Protein AF-A0A965Z0N5-F1 (afdb_monomer_lite)

pLDDT: mean 88.05, std 16.02, range [41.75, 98.62]

Sequence (197 aa):
MKNLRLTSKKERLMMLCMGLLLISTALVRGQHNPTPPYSPKEKYVHQGAGNPYLPLWEHLPDGEPRVFEDPDNPGKYRAYIIGSHDLRVTSYCGPDIRMWSAPVEDLSSWRDEGPIFTYQIDGQWDVMYAPDLIEVRKKDGTKEYYLYPHSRGPRREAMVAKGSRPDGPFTPINLTEDGKSTIPGSILGFDPAVYIE

Secondary structure (DSSP, 8-state):
--------HHHHHHHHHHHHHHHHHHHHHHHHSPPPP--TT---EEE--SSS-S-TT----S-EEEEEE-TTSTT-EEEEEEE-----SSSS-BSEEEEEEEETT-TTEEEEEEEEEE-EETTEEPPB-S-EEEEEE-TTS-EEEEEE--B-STT-TT--EEESSTT---EESSB-TTSSSBPTT----SS------

Structure (mmCIF, N/CA/C/O backbone):
data_AF-A0A965Z0N5-F1
#
_entry.id   AF-A0A965Z0N5-F1
#
loop_
_atom_site.group_PDB
_atom_site.id
_atom_site.type_symbol
_atom_site.label_atom_id
_atom_site.label_alt_id
_atom_site.label_comp_id
_atom_site.label_asym_id
_atom_site.label_entity_id
_atom_site.label_seq_id
_atom_site.pdbx_PDB_ins_code
_atom_site.Cartn_x
_atom_site.Cartn_y
_atom_site.Cartn_z
_atom_site.occupancy
_atom_site.B_iso_or_equiv
_atom_site.auth_seq_id
_atom_site.auth_comp_id
_atom_site.auth_asym_id
_atom_site.auth_atom_id
_atom_site.pdbx_PDB_model_num
ATOM 1 N N . MET A 1 1 ? 23.836 59.222 27.160 1.00 41.75 1 MET A N 1
ATOM 2 C CA . MET A 1 1 ? 24.784 58.589 26.213 1.00 41.75 1 MET A CA 1
ATOM 3 C C . MET A 1 1 ? 24.966 57.135 26.627 1.00 41.75 1 MET A C 1
ATOM 5 O O . MET A 1 1 ? 25.318 56.892 27.773 1.00 41.75 1 MET A O 1
ATOM 9 N N . LYS A 1 2 ? 24.615 56.170 25.765 1.00 46.16 2 LYS A N 1
ATOM 10 C CA . LYS A 1 2 ? 24.757 54.735 26.064 1.00 46.16 2 LYS A CA 1
ATOM 11 C C . LYS A 1 2 ? 26.243 54.369 25.986 1.00 46.16 2 LYS A C 1
ATOM 13 O O . LYS A 1 2 ? 26.827 54.443 24.911 1.00 46.16 2 LYS A O 1
ATOM 18 N N . ASN A 1 3 ? 26.843 53.994 27.113 1.00 47.16 3 ASN A N 1
ATOM 19 C CA . ASN A 1 3 ? 28.215 53.495 27.163 1.00 47.16 3 ASN A CA 1
ATOM 20 C C . ASN A 1 3 ? 28.273 52.105 26.512 1.00 47.16 3 ASN A C 1
ATOM 22 O O . ASN A 1 3 ? 28.011 51.100 27.172 1.00 47.16 3 ASN A O 1
ATOM 26 N N . LEU A 1 4 ? 28.605 52.035 25.219 1.00 53.47 4 LEU A N 1
ATOM 27 C CA . LEU A 1 4 ? 29.017 50.774 24.605 1.00 53.47 4 LEU A CA 1
ATOM 28 C C . LEU A 1 4 ? 30.373 50.375 25.199 1.00 53.47 4 LEU A C 1
ATOM 30 O O . LEU A 1 4 ? 31.407 50.947 24.859 1.00 53.47 4 LEU A O 1
ATOM 34 N N . ARG A 1 5 ? 30.371 49.379 26.090 1.00 60.19 5 ARG A N 1
ATOM 35 C CA . ARG A 1 5 ? 31.600 48.692 26.500 1.00 60.19 5 ARG A CA 1
ATOM 36 C C . ARG A 1 5 ? 32.118 47.889 25.307 1.00 60.19 5 ARG A C 1
ATOM 38 O O . ARG A 1 5 ? 31.547 46.860 24.956 1.00 60.19 5 ARG A O 1
ATOM 45 N N . LEU A 1 6 ? 33.190 48.365 24.674 1.00 60.31 6 LEU A N 1
ATOM 46 C CA . LEU A 1 6 ? 33.950 47.563 23.721 1.00 60.31 6 LEU A CA 1
ATOM 47 C C . LEU A 1 6 ? 34.675 46.456 24.489 1.00 60.31 6 LEU A C 1
ATOM 49 O O . LEU A 1 6 ? 35.614 46.726 25.232 1.00 60.31 6 LEU A O 1
ATOM 53 N N . THR A 1 7 ? 34.239 45.213 24.297 1.00 62.62 7 THR A N 1
ATOM 54 C CA . THR A 1 7 ? 34.944 44.040 24.821 1.00 62.62 7 THR A CA 1
ATOM 55 C C . THR A 1 7 ? 36.321 43.915 24.174 1.00 62.62 7 THR A C 1
ATOM 57 O O . THR A 1 7 ? 36.472 44.098 22.955 1.00 62.62 7 THR A O 1
ATOM 60 N N . SER A 1 8 ? 37.332 43.616 24.989 1.00 74.06 8 SER A N 1
ATOM 61 C CA . SER A 1 8 ? 38.724 43.508 24.545 1.00 74.06 8 SER A CA 1
ATOM 62 C C . SER A 1 8 ? 38.914 42.315 23.598 1.00 74.06 8 SER A C 1
ATOM 64 O O . SER A 1 8 ? 38.154 41.344 23.629 1.00 74.06 8 SER A O 1
ATOM 66 N N . LYS A 1 9 ? 39.959 42.335 22.753 1.00 69.75 9 LYS A N 1
ATOM 67 C CA . LYS A 1 9 ? 40.277 41.198 21.859 1.00 69.75 9 LYS A CA 1
ATOM 68 C C . LYS A 1 9 ? 40.424 39.874 22.627 1.00 69.75 9 LYS A C 1
ATOM 70 O O . LYS A 1 9 ? 40.026 38.836 22.110 1.00 69.75 9 LYS A O 1
ATOM 75 N N . LYS A 1 10 ? 40.941 39.919 23.863 1.00 70.56 10 LYS A N 1
ATOM 76 C CA . LYS A 1 10 ? 41.065 38.746 24.743 1.00 70.56 10 LYS A CA 1
ATOM 77 C C . LYS A 1 10 ? 39.702 38.224 25.200 1.00 70.56 10 LYS A C 1
ATOM 79 O O . LYS A 1 10 ? 39.483 37.022 25.164 1.00 70.56 10 LYS A O 1
ATOM 84 N N . GLU A 1 11 ? 38.773 39.108 25.553 1.00 72.56 11 GLU A N 1
ATOM 85 C CA . GLU A 1 11 ? 37.409 38.726 25.952 1.00 72.56 11 GLU A CA 1
ATOM 86 C C . GLU A 1 11 ? 36.620 38.123 24.784 1.00 72.56 11 GLU A C 1
ATOM 88 O O . GLU A 1 11 ? 35.922 37.129 24.963 1.00 72.56 11 GLU A O 1
ATOM 93 N N . ARG A 1 12 ? 36.777 38.665 23.567 1.00 73.06 12 ARG A N 1
ATOM 94 C CA . ARG A 1 12 ? 36.157 38.093 22.358 1.00 73.06 12 ARG A CA 1
ATOM 95 C C . ARG A 1 12 ? 36.721 36.718 22.018 1.00 73.06 12 ARG A C 1
ATOM 97 O O . ARG A 1 12 ? 35.953 35.831 21.668 1.00 73.06 12 ARG A O 1
ATOM 104 N N . LEU A 1 13 ? 38.035 36.533 22.154 1.00 74.38 13 LEU A N 1
ATOM 105 C CA . LEU A 1 13 ? 38.675 35.233 21.956 1.00 74.38 13 LEU A CA 1
ATOM 106 C C . LEU A 1 13 ? 38.207 34.219 23.008 1.00 74.38 13 LEU A C 1
ATOM 108 O O . LEU A 1 13 ? 37.900 33.085 22.667 1.00 74.38 13 LEU A O 1
ATOM 112 N N . MET A 1 14 ? 38.073 34.641 24.267 1.00 75.25 14 MET A N 1
ATOM 113 C CA . MET A 1 14 ? 37.585 33.783 25.348 1.00 75.25 14 MET A CA 1
ATOM 114 C C . MET A 1 14 ? 36.118 33.376 25.144 1.00 75.25 14 MET A C 1
ATOM 116 O O . MET A 1 14 ? 35.776 32.210 25.317 1.00 75.25 14 MET A O 1
ATOM 120 N N . MET A 1 15 ? 35.268 34.308 24.699 1.00 75.38 15 MET A N 1
ATOM 121 C CA . MET A 1 15 ? 33.878 34.030 24.315 1.00 75.38 15 MET A CA 1
ATOM 122 C C . MET A 1 15 ? 33.793 33.069 23.121 1.00 75.38 15 MET A C 1
ATOM 124 O O . MET A 1 15 ? 32.964 32.162 23.132 1.00 75.38 15 MET A O 1
ATOM 128 N N . LEU A 1 16 ? 34.670 33.219 22.120 1.00 76.12 16 LEU A N 1
ATOM 129 C CA . LEU A 1 16 ? 34.743 32.316 20.966 1.00 76.12 16 LEU A CA 1
ATOM 130 C C . LEU A 1 16 ? 35.162 30.899 21.391 1.00 76.12 16 LEU A C 1
ATOM 132 O O . LEU A 1 16 ? 34.536 29.924 20.982 1.00 76.12 16 LEU A O 1
ATOM 136 N N . CYS A 1 17 ? 36.174 30.783 22.257 1.00 74.62 17 CYS A N 1
ATOM 137 C CA . CYS A 1 17 ? 36.626 29.501 22.798 1.00 74.62 17 CYS A CA 1
ATOM 138 C C . CYS A 1 17 ? 35.546 28.822 23.654 1.00 74.62 17 CYS A C 1
ATOM 140 O O . CYS A 1 17 ? 35.339 27.619 23.516 1.00 74.62 17 CYS A O 1
ATOM 142 N N . MET A 1 18 ? 34.820 29.573 24.494 1.00 73.88 18 MET A N 1
ATOM 143 C CA . MET A 1 18 ? 33.688 29.022 25.251 1.00 73.88 18 MET A CA 1
ATOM 144 C C . MET A 1 18 ? 32.542 28.582 24.334 1.00 73.88 18 MET A C 1
ATOM 146 O O . MET A 1 18 ? 31.971 27.519 24.556 1.00 73.88 18 MET A O 1
ATOM 150 N N . GLY A 1 19 ? 32.235 29.344 23.279 1.00 69.38 19 GLY A N 1
ATOM 151 C CA . GLY A 1 19 ? 31.242 28.954 22.275 1.00 69.38 19 GLY A CA 1
ATOM 152 C C . GLY A 1 19 ? 31.618 27.656 21.555 1.00 69.38 19 GLY A C 1
ATOM 153 O O . GLY A 1 19 ? 30.787 26.761 21.433 1.00 69.38 19 GLY A O 1
ATOM 154 N N . LEU A 1 20 ? 32.885 27.509 21.157 1.00 69.94 20 LEU A N 1
ATOM 155 C CA . LEU A 1 20 ? 33.402 26.287 20.531 1.00 69.94 20 LEU A CA 1
ATOM 156 C C . LEU A 1 20 ? 33.372 25.078 21.484 1.00 69.94 20 LEU A C 1
ATOM 158 O O . LEU A 1 20 ? 33.031 23.982 21.045 1.00 69.94 20 LEU A O 1
ATOM 162 N N . LEU A 1 21 ? 33.655 25.266 22.782 1.00 66.81 21 LEU A N 1
ATOM 163 C CA . LEU A 1 21 ? 33.511 24.209 23.797 1.00 66.81 21 LEU A CA 1
ATOM 164 C C . LEU A 1 21 ? 32.044 23.807 24.043 1.00 66.81 21 LEU A C 1
ATOM 166 O O . LEU A 1 21 ? 31.739 22.634 24.260 1.00 66.81 21 LEU A O 1
ATOM 170 N N . LEU A 1 22 ? 31.114 24.764 24.024 1.00 60.75 22 LEU A N 1
ATOM 171 C CA . LEU A 1 22 ? 29.684 24.475 24.181 1.00 60.75 22 LEU A CA 1
ATOM 172 C C . LEU A 1 22 ? 29.123 23.730 22.959 1.00 60.75 22 LEU A C 1
ATOM 174 O O . LEU A 1 22 ? 28.335 22.800 23.111 1.00 60.75 22 LEU A O 1
ATOM 178 N N . ILE A 1 23 ? 29.583 24.076 21.754 1.00 58.66 23 ILE A N 1
ATOM 179 C CA . ILE A 1 23 ? 29.222 23.369 20.517 1.00 58.66 23 ILE A CA 1
ATOM 180 C C . ILE A 1 23 ? 29.792 21.943 20.517 1.00 58.66 23 ILE A C 1
ATOM 182 O O . ILE A 1 23 ? 29.069 21.002 20.191 1.00 58.66 23 ILE A O 1
ATOM 186 N N . SER A 1 24 ? 31.049 21.749 20.932 1.00 57.00 24 SER A N 1
ATOM 187 C CA . SER A 1 24 ? 31.655 20.411 20.971 1.00 57.00 24 SER A CA 1
ATOM 188 C C . SER A 1 24 ? 30.995 19.496 22.006 1.00 57.00 24 SER A C 1
ATOM 190 O O . SER A 1 24 ? 30.769 18.323 21.727 1.00 57.00 24 SER A O 1
ATOM 192 N N . THR A 1 25 ? 30.597 20.020 23.168 1.00 54.72 25 THR A N 1
ATOM 193 C CA . THR A 1 25 ? 29.886 19.230 24.190 1.00 54.72 25 THR A CA 1
ATOM 194 C C . THR A 1 25 ? 28.456 18.861 23.784 1.00 54.72 25 THR A C 1
ATOM 196 O O . THR A 1 25 ? 28.001 17.764 24.118 1.00 54.72 25 THR A O 1
ATOM 199 N N . ALA A 1 26 ? 27.759 19.713 23.022 1.00 56.56 26 ALA A N 1
ATOM 200 C CA . ALA A 1 26 ? 26.445 19.393 22.461 1.00 56.56 26 ALA A CA 1
ATOM 201 C C . ALA A 1 26 ? 26.525 18.319 21.357 1.00 56.56 26 ALA A C 1
ATOM 203 O O . ALA A 1 26 ? 25.735 17.375 21.367 1.00 56.56 26 ALA A O 1
ATOM 204 N N . LEU A 1 27 ? 27.516 18.410 20.460 1.00 53.16 27 LEU A N 1
ATOM 205 C CA . LEU A 1 27 ? 27.770 17.403 19.418 1.00 53.16 27 LEU A CA 1
ATOM 206 C C . LEU A 1 27 ? 28.145 16.035 20.010 1.00 53.16 27 LEU A C 1
ATOM 208 O O . LEU A 1 27 ? 27.617 15.013 19.575 1.00 53.16 27 LEU A O 1
ATOM 212 N N . VAL A 1 28 ? 28.986 16.011 21.048 1.00 51.69 28 VAL A N 1
ATOM 213 C CA . VAL A 1 28 ? 29.405 14.763 21.711 1.00 51.69 28 VAL A CA 1
ATOM 214 C C . VAL A 1 28 ? 28.247 14.105 22.474 1.00 51.69 28 VAL A C 1
ATOM 216 O O . VAL A 1 28 ? 28.131 12.881 22.472 1.00 51.69 28 VAL A O 1
ATOM 219 N N . ARG A 1 29 ? 27.337 14.883 23.082 1.00 50.28 29 ARG A N 1
ATOM 220 C CA . ARG A 1 29 ? 26.131 14.323 23.726 1.00 50.28 29 ARG A CA 1
ATOM 221 C C . ARG A 1 29 ? 25.112 13.772 22.726 1.00 50.28 29 ARG A C 1
ATOM 223 O O . ARG A 1 29 ? 24.453 12.789 23.047 1.00 50.28 29 ARG A O 1
ATOM 230 N N . GLY A 1 30 ? 25.007 14.348 21.527 1.00 49.50 30 GLY A N 1
ATOM 231 C CA . GLY A 1 30 ? 24.132 13.830 20.469 1.00 49.50 30 GLY A CA 1
ATOM 232 C C . GLY A 1 30 ? 24.552 12.456 19.931 1.00 49.50 30 GLY A C 1
ATOM 233 O O . GLY A 1 30 ? 23.694 11.683 19.522 1.00 49.50 30 GLY A O 1
ATOM 234 N N . GLN A 1 31 ? 25.850 12.129 19.975 1.00 51.25 31 GLN A N 1
ATOM 235 C CA . GLN A 1 31 ? 26.398 10.851 19.489 1.00 51.25 31 GLN A CA 1
ATOM 236 C C . GLN A 1 31 ? 26.497 9.750 20.556 1.00 51.25 31 GLN A C 1
ATOM 238 O O . GLN A 1 31 ? 26.636 8.582 20.204 1.00 51.25 31 GLN A O 1
ATOM 243 N N . HIS A 1 32 ? 26.435 10.101 21.845 1.00 43.78 32 HIS A N 1
ATOM 244 C CA . HIS A 1 32 ? 26.562 9.143 22.951 1.00 43.78 32 HIS A CA 1
ATOM 245 C C . HIS A 1 32 ? 25.246 8.748 23.612 1.00 43.78 32 HIS A C 1
ATOM 247 O O . HIS A 1 32 ? 25.265 7.911 24.515 1.00 43.78 32 HIS A O 1
ATOM 253 N N . ASN A 1 33 ? 24.111 9.295 23.172 1.00 49.19 33 ASN A N 1
ATOM 254 C CA . ASN A 1 33 ? 22.845 8.658 23.493 1.00 49.19 33 ASN A CA 1
ATOM 255 C C . ASN A 1 33 ? 22.840 7.310 22.768 1.00 49.19 33 ASN A C 1
ATOM 257 O O . ASN A 1 33 ? 22.873 7.313 21.535 1.00 49.19 33 ASN A O 1
ATOM 261 N N . PRO A 1 34 ? 22.836 6.169 23.482 1.00 45.53 34 PRO A N 1
ATOM 262 C CA . PRO A 1 34 ? 22.556 4.913 22.821 1.00 45.53 34 PRO A CA 1
ATOM 263 C C . PRO A 1 34 ? 21.220 5.101 22.113 1.00 45.53 34 PRO A C 1
ATOM 265 O O . PRO A 1 34 ? 20.217 5.448 22.744 1.00 45.53 34 PRO A O 1
ATOM 268 N N . THR A 1 35 ? 21.215 4.926 20.792 1.00 51.00 35 THR A N 1
ATOM 269 C CA . THR A 1 35 ? 19.970 4.639 20.097 1.00 51.00 35 THR A CA 1
ATOM 270 C C . THR A 1 35 ? 19.322 3.503 20.882 1.00 51.00 35 THR A C 1
ATOM 272 O O . THR A 1 35 ? 20.008 2.508 21.156 1.00 51.00 35 THR A O 1
ATOM 275 N N . PRO A 1 36 ? 18.062 3.652 21.337 1.00 52.81 36 PRO A N 1
ATOM 276 C CA . PRO A 1 36 ? 17.376 2.525 21.939 1.00 52.81 36 PRO A CA 1
ATOM 277 C C . PRO A 1 36 ? 17.535 1.354 20.966 1.00 52.81 36 PRO A C 1
ATOM 279 O O . PRO A 1 36 ? 17.437 1.570 19.751 1.00 52.81 36 PRO A O 1
ATOM 282 N N . PRO A 1 37 ? 17.895 0.156 21.455 1.00 42.66 37 PRO A N 1
ATOM 283 C CA . PRO A 1 37 ? 18.083 -0.987 20.581 1.00 42.66 37 PRO A CA 1
ATOM 284 C C . PRO A 1 37 ? 16.834 -1.105 19.716 1.00 42.66 37 PRO A C 1
ATOM 286 O O . PRO A 1 37 ? 15.726 -1.138 20.251 1.00 42.66 37 PRO A O 1
ATOM 289 N N . TYR A 1 38 ? 17.020 -1.089 18.393 1.00 45.75 38 TYR A N 1
ATOM 290 C CA . TYR A 1 38 ? 15.941 -1.317 17.442 1.00 45.75 38 TYR A CA 1
ATOM 291 C C . TYR A 1 38 ? 15.259 -2.622 17.847 1.00 45.75 38 TYR A C 1
ATOM 293 O O . TYR A 1 38 ? 15.826 -3.706 17.715 1.00 45.75 38 TYR A O 1
ATOM 301 N N . SER A 1 39 ? 14.077 -2.486 18.439 1.00 44.00 39 SER A N 1
ATOM 302 C CA . SER A 1 39 ? 13.197 -3.589 18.758 1.00 44.00 39 SER A CA 1
ATOM 303 C C . SER A 1 39 ? 12.268 -3.711 17.561 1.00 44.00 39 SER A C 1
ATOM 305 O O . SER A 1 39 ? 11.443 -2.821 17.362 1.00 44.00 39 SER A O 1
ATOM 307 N N . PRO A 1 40 ? 12.334 -4.798 16.777 1.00 55.84 40 PRO A N 1
ATOM 308 C CA . PRO A 1 40 ? 11.398 -5.031 15.677 1.00 55.84 40 PRO A CA 1
ATOM 309 C C . PRO A 1 40 ? 9.928 -5.118 16.128 1.00 55.84 40 PRO A C 1
ATOM 311 O O . PRO A 1 40 ? 9.049 -5.329 15.300 1.00 55.84 40 PRO A O 1
ATOM 314 N N . LYS A 1 41 ? 9.652 -5.045 17.439 1.00 58.22 41 LYS A N 1
ATOM 315 C CA . LYS A 1 41 ? 8.328 -5.269 18.020 1.00 58.22 41 LYS A CA 1
ATOM 316 C C . LYS A 1 41 ? 7.475 -4.012 18.166 1.00 58.22 41 LYS A C 1
ATOM 318 O O . LYS A 1 41 ? 6.276 -4.158 18.365 1.00 58.22 41 LYS A O 1
ATOM 323 N N . GLU A 1 42 ? 8.043 -2.812 18.068 1.00 80.00 42 GLU A N 1
ATOM 32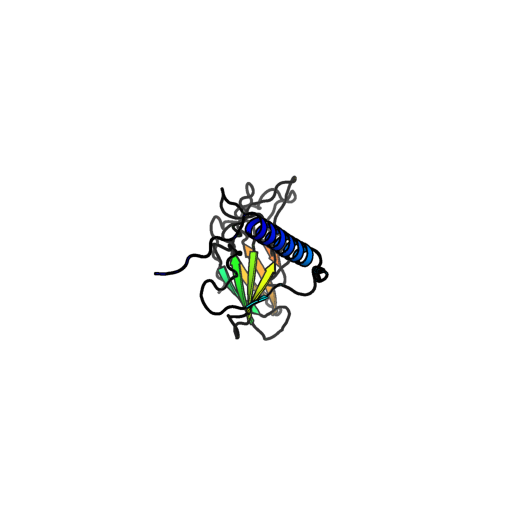4 C CA . GLU A 1 42 ? 7.268 -1.575 18.217 1.00 80.00 42 GLU A CA 1
ATOM 325 C C . GLU A 1 42 ? 7.289 -0.775 16.914 1.00 80.00 42 GLU A C 1
ATOM 327 O O . GLU A 1 42 ? 8.308 -0.208 16.521 1.00 80.00 42 GLU A O 1
ATOM 332 N N . LYS A 1 43 ? 6.142 -0.765 16.225 1.00 90.44 43 LYS A N 1
ATOM 333 C CA . LYS A 1 43 ? 5.899 0.091 15.059 1.00 90.44 43 LYS A CA 1
ATOM 334 C C . LYS A 1 43 ? 5.894 1.558 15.509 1.00 90.44 43 LYS A C 1
ATOM 336 O O . LYS A 1 43 ? 5.362 1.876 16.573 1.00 90.44 43 LYS A O 1
ATOM 341 N N . TYR A 1 44 ? 6.472 2.449 14.704 1.00 96.06 44 TYR A N 1
ATOM 342 C CA . TYR A 1 44 ? 6.460 3.884 14.988 1.00 96.06 44 TYR A CA 1
ATOM 343 C C . TYR A 1 44 ? 5.022 4.414 14.982 1.00 96.06 44 TYR A C 1
ATOM 345 O O . TYR A 1 44 ? 4.237 4.066 14.102 1.00 96.06 44 TYR A O 1
ATOM 353 N N . VAL A 1 45 ? 4.678 5.260 15.955 1.00 97.19 45 VAL A N 1
ATOM 354 C CA . VAL A 1 45 ? 3.366 5.909 16.036 1.00 97.19 45 VAL A CA 1
ATOM 355 C C . VAL A 1 45 ? 3.554 7.418 16.087 1.00 97.19 45 VAL A C 1
ATOM 357 O O . VAL A 1 45 ? 4.176 7.957 17.003 1.00 97.19 45 VAL A O 1
ATOM 360 N N . HIS A 1 46 ? 2.994 8.096 15.097 1.00 97.38 46 HIS A N 1
ATOM 361 C CA . HIS A 1 46 ? 2.841 9.534 15.067 1.00 97.38 46 HIS A CA 1
ATOM 362 C C . HIS A 1 46 ? 1.612 9.956 15.871 1.00 97.38 46 HIS A C 1
ATOM 364 O O . HIS A 1 46 ? 0.534 9.391 15.708 1.00 97.38 46 HIS A O 1
ATOM 370 N N . GLN A 1 47 ? 1.785 10.968 16.718 1.00 97.44 47 GLN A N 1
ATOM 371 C CA . GLN A 1 47 ? 0.706 11.593 17.474 1.00 97.44 47 GLN A CA 1
ATOM 372 C C . GLN A 1 47 ? 0.509 13.018 16.962 1.00 97.44 47 GLN A C 1
ATOM 374 O O . GLN A 1 47 ? 1.431 13.834 17.045 1.00 97.44 47 GLN A O 1
ATOM 379 N N . GLY A 1 48 ? -0.678 13.322 16.452 1.00 92.19 48 GLY A N 1
ATOM 380 C CA . GLY A 1 48 ? -0.990 14.628 15.887 1.00 92.19 48 GLY A CA 1
ATOM 381 C C . GLY A 1 48 ? -2.468 14.766 15.543 1.00 92.19 48 GLY A C 1
ATOM 382 O O . GLY A 1 48 ? -3.072 13.854 14.996 1.00 92.19 48 GLY A O 1
ATOM 383 N N . ALA A 1 49 ? -3.060 15.916 15.863 1.00 86.75 49 ALA A N 1
ATOM 384 C CA . ALA A 1 49 ? -4.425 16.246 15.470 1.00 86.75 49 ALA A CA 1
ATOM 385 C C . ALA A 1 49 ? -4.406 17.288 14.343 1.00 86.75 49 ALA A C 1
ATOM 387 O O . ALA A 1 49 ? -3.773 18.337 14.478 1.00 86.75 49 ALA A O 1
ATOM 388 N N . GLY A 1 50 ? -5.144 17.024 13.263 1.00 88.25 50 GLY A N 1
ATOM 389 C CA . GLY A 1 50 ? -5.269 17.927 12.117 1.00 88.25 50 GLY A CA 1
ATOM 390 C C . GLY A 1 50 ? -4.370 17.554 10.938 1.00 88.25 50 GLY A C 1
ATOM 391 O O . GLY A 1 50 ? -3.812 16.464 10.892 1.00 88.25 50 GLY A O 1
ATOM 392 N N . ASN A 1 51 ? -4.277 18.461 9.963 1.00 93.81 51 ASN A N 1
ATOM 393 C CA . ASN A 1 51 ? -3.549 18.231 8.718 1.00 93.81 51 ASN A CA 1
ATOM 394 C C . ASN A 1 51 ? -2.192 18.961 8.705 1.00 93.81 51 ASN A C 1
ATOM 396 O O . ASN A 1 51 ? -2.136 20.120 9.128 1.00 93.81 51 ASN A O 1
ATOM 400 N N . PRO A 1 52 ? -1.136 18.345 8.139 1.00 94.25 52 PRO A N 1
ATOM 401 C CA . PRO A 1 52 ? -1.098 16.952 7.680 1.00 94.25 52 PRO A CA 1
ATOM 402 C C . PRO A 1 52 ? -1.190 15.970 8.858 1.00 94.25 52 PRO A C 1
ATOM 404 O O . PRO A 1 52 ? -0.643 16.228 9.925 1.00 94.25 52 PRO A O 1
ATOM 407 N N . TYR A 1 53 ? -1.922 14.871 8.654 1.00 94.56 53 TYR A N 1
ATOM 408 C CA . TYR A 1 53 ? -2.198 13.864 9.687 1.00 94.56 53 TYR A CA 1
ATOM 409 C C . TYR A 1 53 ? -1.099 12.792 9.793 1.00 94.56 53 TYR A C 1
ATOM 411 O O . TYR A 1 53 ? -1.072 12.021 10.748 1.00 94.56 53 TYR A O 1
ATOM 419 N N . LEU A 1 54 ? -0.173 12.764 8.831 1.00 96.94 54 LEU A N 1
ATOM 420 C CA . LEU A 1 54 ? 1.074 12.002 8.884 1.00 96.94 54 LEU A CA 1
ATOM 421 C C . LEU A 1 54 ? 2.248 12.939 9.228 1.00 96.94 54 LEU A C 1
ATOM 423 O O . LEU A 1 54 ? 2.141 14.155 9.027 1.00 96.94 54 LEU A O 1
ATOM 427 N N . PRO A 1 55 ? 3.385 12.410 9.721 1.00 96.56 55 PRO A N 1
ATOM 428 C CA . PRO A 1 55 ? 4.569 13.222 9.974 1.00 96.56 55 PRO A CA 1
ATOM 429 C C . PRO A 1 55 ? 5.018 14.017 8.745 1.00 96.56 55 PRO A C 1
ATOM 431 O O . PRO A 1 55 ? 4.993 13.513 7.630 1.00 96.56 55 PRO A O 1
ATOM 434 N N . LEU A 1 56 ? 5.564 15.217 8.957 1.00 95.62 56 LEU A N 1
ATOM 435 C CA . LEU A 1 56 ? 6.027 16.101 7.872 1.00 95.62 56 LEU A CA 1
ATOM 436 C C . LEU A 1 56 ? 7.150 15.530 6.989 1.00 95.62 56 LEU A C 1
ATOM 438 O O . LEU A 1 56 ? 7.474 16.122 5.965 1.00 95.62 56 LEU A O 1
ATOM 442 N N . TRP A 1 57 ? 7.795 14.445 7.410 1.00 95.19 57 TRP A N 1
ATOM 443 C CA . TRP A 1 57 ? 8.828 13.762 6.630 1.00 95.19 57 TRP A CA 1
ATOM 444 C C . TRP A 1 57 ? 8.272 12.626 5.761 1.00 95.19 57 TRP A C 1
ATOM 446 O O . TRP A 1 57 ? 9.001 12.112 4.915 1.00 95.19 57 TRP A O 1
ATOM 456 N N . GLU A 1 58 ? 7.020 12.225 5.973 1.00 96.62 58 GLU A N 1
ATOM 457 C CA . GLU A 1 58 ? 6.351 11.166 5.224 1.00 96.62 58 GLU A CA 1
ATOM 458 C C . GLU A 1 58 ? 5.644 11.771 4.005 1.00 96.62 58 GLU A C 1
ATOM 460 O O . GLU A 1 58 ? 4.895 12.743 4.123 1.00 96.62 58 GLU A O 1
ATOM 465 N N . HIS A 1 59 ? 5.893 11.191 2.832 1.00 96.75 59 HIS A N 1
ATOM 466 C CA . HIS A 1 59 ? 5.373 11.669 1.553 1.00 96.75 59 HIS A CA 1
ATOM 467 C C . HIS A 1 59 ? 4.645 10.514 0.872 1.00 96.75 59 HIS A C 1
ATOM 469 O O . HIS A 1 59 ? 5.214 9.782 0.062 1.00 96.75 59 HIS A O 1
ATOM 475 N N . LEU A 1 60 ? 3.376 10.356 1.238 1.00 97.50 60 LEU A N 1
ATOM 476 C CA . LEU A 1 60 ? 2.512 9.276 0.777 1.00 97.50 60 LEU A CA 1
ATOM 477 C C . LEU A 1 60 ? 1.410 9.858 -0.129 1.00 97.50 60 LEU A C 1
ATOM 479 O O . LEU A 1 60 ? 0.327 10.185 0.365 1.00 97.50 60 LEU A O 1
ATOM 483 N N . PRO A 1 61 ? 1.690 10.106 -1.426 1.00 97.00 61 PRO A N 1
ATOM 484 C CA . PRO A 1 61 ? 0.663 10.505 -2.381 1.00 97.00 61 PRO A CA 1
ATOM 485 C C . PRO A 1 61 ? -0.238 9.323 -2.753 1.00 97.00 61 PRO A C 1
ATOM 487 O O . PRO A 1 61 ? 0.047 8.172 -2.421 1.00 97.00 61 PRO A O 1
ATOM 490 N N . ASP A 1 62 ? -1.334 9.630 -3.448 1.00 97.50 62 ASP A N 1
ATOM 491 C CA . ASP A 1 62 ? -2.309 8.641 -3.930 1.00 97.50 62 ASP A CA 1
ATOM 492 C C . ASP A 1 62 ? -2.812 7.723 -2.802 1.00 97.50 62 ASP A C 1
ATOM 494 O O . ASP A 1 62 ? -2.917 6.509 -2.949 1.00 97.50 62 ASP A O 1
ATOM 498 N N . GLY A 1 63 ? -3.021 8.314 -1.622 1.00 96.06 63 GLY A N 1
ATOM 499 C CA . GLY A 1 63 ? -3.441 7.590 -0.434 1.00 96.06 63 GLY A CA 1
ATOM 500 C C . GLY A 1 63 ? -4.897 7.151 -0.540 1.00 96.06 63 GLY A C 1
ATOM 501 O O . GLY A 1 63 ? -5.794 7.981 -0.390 1.00 96.06 63 GLY A O 1
ATOM 502 N N . GLU A 1 64 ? -5.121 5.852 -0.712 1.00 97.50 64 GLU A N 1
ATOM 503 C CA . GLU A 1 64 ? -6.443 5.239 -0.718 1.00 97.50 64 GLU A CA 1
ATOM 504 C C . GLU A 1 64 ? -6.891 4.884 0.709 1.00 97.50 64 GLU A C 1
ATOM 506 O O . GLU A 1 64 ? -6.262 4.054 1.383 1.00 97.50 64 GLU A O 1
ATOM 511 N N . PRO A 1 65 ? -7.971 5.511 1.217 1.00 96.75 65 PRO A N 1
ATOM 512 C CA . PRO A 1 65 ? -8.474 5.252 2.553 1.00 96.75 65 PRO A CA 1
ATOM 513 C C . PRO A 1 65 ? -9.318 3.981 2.606 1.00 96.75 65 PRO A C 1
ATOM 515 O O . PRO A 1 65 ? -10.303 3.825 1.883 1.00 96.75 65 PRO A O 1
ATOM 518 N N . ARG A 1 66 ? -9.003 3.097 3.554 1.00 98.06 66 ARG A N 1
ATOM 519 C CA . ARG A 1 66 ? -9.772 1.878 3.831 1.00 98.06 66 ARG A CA 1
ATOM 520 C C . ARG A 1 66 ? -10.034 1.721 5.322 1.00 98.06 66 ARG A C 1
ATOM 522 O O . ARG A 1 66 ? -9.232 2.142 6.145 1.00 98.06 66 ARG A O 1
ATOM 529 N N . VAL A 1 67 ? -11.150 1.097 5.689 1.00 98.25 67 VAL A N 1
ATOM 530 C CA . VAL A 1 67 ? -11.429 0.720 7.082 1.00 98.25 67 VAL A CA 1
ATOM 531 C C . VAL A 1 67 ? -11.512 -0.793 7.155 1.00 98.25 67 VAL A C 1
ATOM 533 O O . VAL A 1 67 ? -12.418 -1.388 6.575 1.00 98.25 67 VAL A O 1
ATOM 536 N N . PHE A 1 68 ? -10.578 -1.403 7.879 1.00 98.00 68 PHE A N 1
ATOM 537 C CA . PHE A 1 68 ? -10.549 -2.846 8.107 1.00 98.00 68 PHE A CA 1
ATOM 538 C C . PHE A 1 68 ? -10.506 -3.148 9.600 1.00 98.00 68 PHE A C 1
ATOM 540 O O . PHE A 1 68 ? -10.169 -2.288 10.420 1.00 98.00 68 PHE A O 1
ATOM 547 N N . GLU A 1 69 ? -10.883 -4.374 9.951 1.00 97.75 69 GLU A N 1
ATOM 548 C CA . GLU A 1 69 ? -10.700 -4.871 11.313 1.00 97.75 69 GLU A CA 1
ATOM 549 C C . GLU A 1 69 ? -9.204 -4.881 11.650 1.00 97.75 69 GLU A C 1
ATOM 551 O O . GLU A 1 69 ? -8.383 -5.269 10.818 1.00 97.75 69 GLU A O 1
ATOM 556 N N . ASP A 1 70 ? -8.858 -4.446 12.861 1.00 97.56 70 ASP A N 1
ATOM 557 C CA . ASP A 1 70 ? -7.490 -4.476 13.356 1.00 97.56 70 ASP A CA 1
ATOM 558 C C . ASP A 1 70 ? -7.039 -5.941 13.441 1.00 97.56 70 ASP A C 1
ATOM 560 O O . ASP A 1 70 ? -7.572 -6.702 14.259 1.00 97.56 70 ASP A O 1
ATOM 564 N N . PRO A 1 71 ? -6.060 -6.364 12.627 1.00 95.25 71 PRO A N 1
ATOM 565 C CA . PRO A 1 71 ? -5.653 -7.759 12.586 1.00 95.25 71 PRO A CA 1
ATOM 566 C C . PRO A 1 71 ? -4.925 -8.191 13.868 1.00 95.25 71 PRO A C 1
ATOM 568 O O . PRO A 1 71 ? -4.721 -9.387 14.074 1.00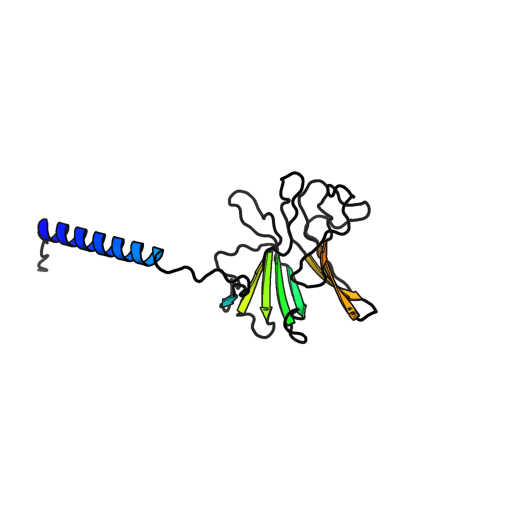 95.25 71 PRO A O 1
ATOM 571 N N . ASP A 1 72 ? -4.556 -7.237 14.729 1.00 95.56 72 ASP A N 1
ATOM 572 C CA . ASP A 1 72 ? -3.942 -7.485 16.030 1.00 95.56 72 ASP A CA 1
ATOM 573 C C . ASP A 1 72 ? -4.940 -7.311 17.192 1.00 95.56 72 ASP A C 1
ATOM 575 O O . ASP A 1 72 ? -4.657 -7.746 18.308 1.00 95.56 72 ASP A O 1
ATOM 579 N N . ASN A 1 73 ? -6.123 -6.726 16.945 1.00 96.69 73 ASN A N 1
ATOM 580 C CA . ASN A 1 73 ? -7.166 -6.488 17.950 1.00 96.69 73 ASN A CA 1
ATOM 581 C C . ASN A 1 73 ? -8.572 -6.807 17.391 1.00 96.69 73 ASN A C 1
ATOM 583 O O . ASN A 1 73 ? -9.301 -5.892 16.998 1.00 96.69 73 ASN A O 1
ATOM 587 N N . PRO A 1 74 ? -9.001 -8.084 17.385 1.00 94.56 74 PRO A N 1
ATOM 588 C CA . PRO A 1 74 ? -10.306 -8.479 16.853 1.00 94.56 74 PRO A CA 1
ATOM 589 C C . PRO A 1 74 ? -11.478 -7.687 17.456 1.00 94.56 74 PRO A C 1
ATOM 591 O O . PRO A 1 74 ? -11.533 -7.442 18.663 1.00 94.56 74 PRO A O 1
ATOM 594 N N . GLY A 1 75 ? -12.429 -7.286 16.613 1.00 96.56 75 GLY A N 1
ATOM 595 C CA . GLY A 1 75 ? -13.562 -6.426 16.962 1.00 96.56 75 GLY A CA 1
ATOM 596 C C . GLY A 1 75 ? -13.252 -4.924 16.996 1.00 96.56 75 GLY A C 1
ATOM 597 O O . GLY A 1 75 ? -14.181 -4.120 17.107 1.00 96.56 75 GLY A O 1
ATOM 598 N N . LYS A 1 76 ? -11.980 -4.525 16.882 1.00 98.25 76 LYS A N 1
ATOM 599 C CA . LYS A 1 76 ? -11.569 -3.133 16.663 1.00 98.25 76 LYS A CA 1
ATOM 600 C C . LYS A 1 76 ? -11.308 -2.882 15.191 1.00 98.25 76 LYS A C 1
ATOM 602 O O . LYS A 1 76 ? -11.060 -3.811 14.436 1.00 98.25 76 LYS A O 1
ATOM 607 N N . TYR A 1 77 ? -11.380 -1.623 14.785 1.00 98.56 77 TYR A N 1
ATOM 608 C CA . TYR A 1 77 ? -11.190 -1.224 13.396 1.00 98.56 77 TYR A CA 1
ATOM 609 C C . TYR A 1 77 ? -10.156 -0.116 13.317 1.00 98.56 77 TYR A C 1
ATOM 611 O O . TYR A 1 77 ? -10.004 0.689 14.239 1.00 98.56 77 TYR A O 1
ATOM 619 N N . ARG A 1 78 ? -9.453 -0.069 12.192 1.00 98.62 78 ARG A N 1
ATOM 620 C CA . ARG A 1 78 ? -8.487 0.982 11.896 1.00 98.62 78 ARG A CA 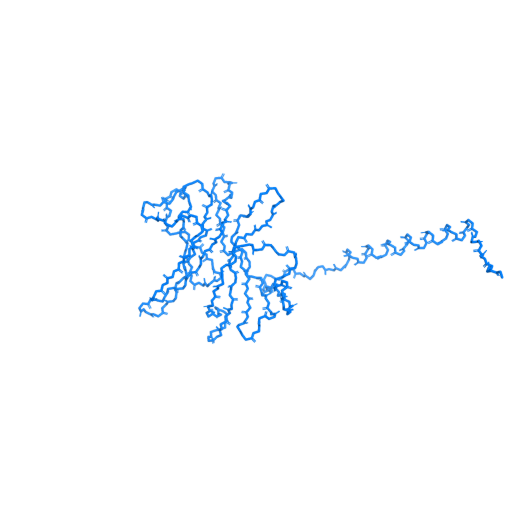1
ATOM 621 C C . ARG A 1 78 ? -8.808 1.596 10.544 1.00 98.62 78 ARG A C 1
ATOM 623 O O . ARG A 1 78 ? -9.204 0.886 9.621 1.00 98.62 78 ARG A O 1
ATOM 630 N N . ALA A 1 79 ? -8.635 2.907 10.445 1.00 98.25 79 ALA A N 1
ATOM 631 C CA . ALA A 1 79 ? -8.484 3.573 9.166 1.00 98.25 79 ALA A CA 1
ATOM 632 C C . ALA A 1 79 ? -7.060 3.308 8.674 1.00 98.25 79 ALA A C 1
ATOM 634 O O . ALA A 1 79 ? -6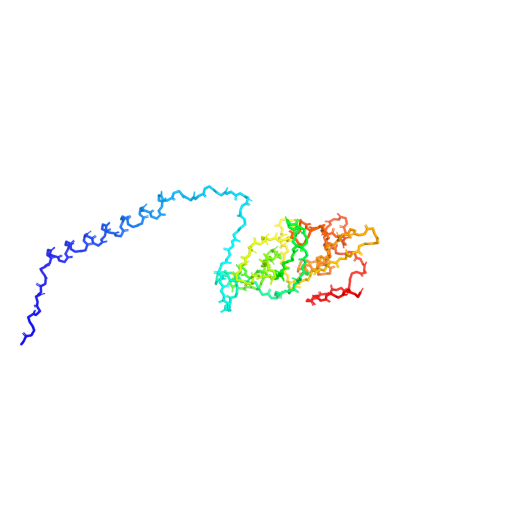.107 3.527 9.415 1.00 98.25 79 ALA A O 1
ATOM 635 N N . TYR A 1 80 ? -6.924 2.829 7.448 1.00 98.50 80 TYR A N 1
ATOM 636 C CA . TYR A 1 80 ? -5.673 2.610 6.742 1.00 98.50 80 TYR A CA 1
ATOM 637 C C . TYR A 1 80 ? -5.589 3.610 5.598 1.00 98.50 80 TYR A C 1
ATOM 639 O O . TYR A 1 80 ? -6.585 3.844 4.917 1.00 98.50 80 TYR A O 1
ATOM 647 N N . ILE A 1 81 ? -4.410 4.178 5.389 1.00 98.19 81 ILE A N 1
ATOM 648 C CA . ILE A 1 81 ? -4.069 4.953 4.200 1.00 98.19 81 ILE A CA 1
ATOM 649 C C . ILE A 1 81 ? -2.966 4.178 3.493 1.00 98.19 81 ILE A C 1
ATOM 651 O O . ILE A 1 81 ? -1.881 4.000 4.054 1.00 98.19 81 ILE A O 1
ATOM 655 N N . ILE A 1 82 ? -3.278 3.678 2.301 1.00 98.25 82 ILE A N 1
ATOM 656 C CA . ILE A 1 82 ? -2.382 2.891 1.454 1.00 98.25 82 ILE A CA 1
ATOM 657 C C . ILE A 1 82 ? -2.019 3.757 0.260 1.00 98.25 82 ILE A C 1
ATOM 659 O O . ILE A 1 82 ? -2.921 4.221 -0.418 1.00 98.25 82 ILE A O 1
ATOM 663 N N . GLY A 1 83 ? -0.740 3.987 -0.017 1.00 98.06 83 GLY A N 1
ATOM 664 C CA . GLY A 1 83 ? -0.385 4.869 -1.126 1.00 98.06 83 GLY A CA 1
ATOM 665 C C . GLY A 1 83 ? 0.969 4.603 -1.749 1.00 98.06 83 GLY A C 1
ATOM 666 O O . GLY A 1 83 ? 1.755 3.764 -1.290 1.00 98.06 83 GLY A O 1
ATOM 667 N N . SER A 1 84 ? 1.212 5.358 -2.816 1.00 98.44 84 SER A N 1
ATOM 668 C CA . SER A 1 84 ? 2.533 5.570 -3.398 1.00 98.44 84 SER A CA 1
ATOM 669 C C . SER A 1 84 ? 3.498 6.114 -2.336 1.00 98.44 84 SER A C 1
ATOM 671 O O . SER A 1 84 ? 3.078 6.699 -1.340 1.00 98.44 84 SER A O 1
ATOM 673 N N . HIS A 1 85 ? 4.806 5.980 -2.560 1.00 97.81 85 HIS A N 1
ATOM 674 C CA . HIS A 1 85 ? 5.819 6.495 -1.633 1.00 97.81 85 HIS A CA 1
ATOM 675 C C . HIS A 1 85 ? 6.826 7.398 -2.352 1.00 97.81 85 HIS A C 1
ATOM 677 O O . HIS A 1 85 ? 7.722 6.925 -3.055 1.00 97.81 85 HIS A O 1
ATOM 683 N N . ASP A 1 86 ? 6.689 8.714 -2.189 1.00 97.00 86 ASP A N 1
ATOM 684 C CA . ASP A 1 86 ? 7.555 9.703 -2.835 1.00 97.00 86 ASP A CA 1
ATOM 685 C C . ASP A 1 86 ? 8.901 9.809 -2.104 1.00 97.00 86 ASP A C 1
ATOM 687 O O . ASP A 1 86 ? 9.096 10.591 -1.176 1.00 97.00 86 ASP A O 1
ATOM 691 N N . LEU A 1 87 ? 9.865 9.004 -2.555 1.00 93.88 87 LEU A N 1
ATOM 692 C CA . LEU A 1 87 ? 11.210 8.912 -1.968 1.00 93.88 87 LEU A CA 1
ATOM 693 C C . LEU A 1 87 ? 12.304 9.609 -2.790 1.00 93.88 87 LEU A C 1
ATOM 695 O O . LEU A 1 87 ? 13.484 9.567 -2.429 1.00 93.88 87 LEU A O 1
ATOM 699 N N . ARG A 1 88 ? 11.955 10.198 -3.938 1.00 91.56 88 ARG A N 1
ATOM 700 C CA . ARG A 1 88 ? 12.915 10.702 -4.930 1.00 91.56 88 ARG A CA 1
ATOM 701 C C . ARG A 1 88 ? 12.651 12.169 -5.251 1.00 91.56 88 ARG A C 1
ATOM 703 O O . ARG A 1 88 ? 11.518 12.611 -5.336 1.00 91.56 88 ARG A O 1
ATOM 710 N N . VAL A 1 89 ? 13.727 12.922 -5.484 1.00 90.94 89 VAL A N 1
ATOM 711 C CA . VAL A 1 89 ? 13.648 14.362 -5.801 1.00 90.94 89 VAL A CA 1
ATOM 712 C C . VAL A 1 89 ? 13.294 14.611 -7.271 1.00 90.94 89 VAL A C 1
ATOM 714 O O . VAL A 1 89 ? 12.624 15.584 -7.595 1.00 90.94 89 VAL A O 1
ATOM 717 N N . THR A 1 90 ? 13.775 13.761 -8.182 1.00 94.12 90 THR A N 1
ATOM 718 C CA . THR A 1 90 ? 13.700 13.992 -9.639 1.00 94.12 90 THR A CA 1
ATOM 719 C C . THR A 1 90 ? 12.678 13.107 -10.353 1.00 94.12 90 THR A C 1
ATOM 721 O O . THR A 1 90 ? 12.636 13.091 -11.581 1.00 94.12 90 THR A O 1
ATOM 724 N N . SER A 1 91 ? 11.894 12.328 -9.613 1.00 92.25 91 SER A N 1
ATOM 725 C CA . SER A 1 91 ? 10.864 11.432 -10.143 1.00 92.25 91 SER A CA 1
ATOM 726 C C . SER A 1 91 ? 9.813 11.165 -9.073 1.00 92.25 91 SER A C 1
ATOM 728 O O . SER A 1 91 ? 10.141 11.217 -7.893 1.00 92.25 91 SER A O 1
ATOM 730 N N . TYR A 1 92 ? 8.607 10.794 -9.489 1.00 93.06 92 TYR A N 1
ATOM 731 C CA . TYR A 1 92 ? 7.538 10.385 -8.580 1.00 93.06 92 TYR A CA 1
ATOM 732 C C . TYR A 1 92 ? 7.705 8.938 -8.107 1.00 93.06 92 TYR A C 1
ATOM 734 O O . TYR A 1 92 ? 8.319 8.116 -8.802 1.00 93.06 92 TYR A O 1
ATOM 742 N N . CYS A 1 93 ? 7.115 8.658 -6.950 1.00 96.25 93 CYS A N 1
ATOM 743 C CA . CYS A 1 93 ? 6.920 7.347 -6.355 1.00 96.25 93 CYS A CA 1
ATOM 744 C C . CYS A 1 93 ? 8.216 6.588 -6.002 1.00 96.25 93 CYS A C 1
ATOM 746 O O . CYS A 1 93 ? 9.348 7.085 -6.112 1.00 96.25 93 CYS A O 1
ATOM 748 N N . GLY A 1 94 ? 8.036 5.355 -5.529 1.00 96.56 94 GLY A N 1
ATOM 749 C CA . GLY A 1 94 ? 9.062 4.575 -4.849 1.00 96.56 94 GLY A CA 1
ATOM 750 C C . GLY A 1 94 ? 8.952 3.076 -5.121 1.00 96.56 94 GLY A C 1
ATOM 751 O O . GLY A 1 94 ? 8.090 2.638 -5.882 1.00 96.56 94 GLY A O 1
ATOM 752 N N . PRO A 1 95 ? 9.870 2.278 -4.554 1.00 96.94 95 PRO A N 1
ATOM 753 C CA . PRO A 1 95 ? 9.919 0.835 -4.764 1.00 96.94 95 PRO A CA 1
ATOM 754 C C . PRO A 1 95 ? 8.840 0.065 -3.988 1.00 96.94 95 PRO A C 1
ATOM 756 O O . PRO A 1 95 ? 8.729 -1.153 -4.138 1.00 96.94 95 PRO A O 1
ATOM 759 N N . ASP A 1 96 ? 8.085 0.742 -3.129 1.00 97.81 96 ASP A N 1
ATOM 760 C CA . ASP A 1 96 ? 7.134 0.147 -2.208 1.00 97.81 96 ASP A CA 1
ATOM 761 C C . ASP A 1 96 ? 5.766 0.827 -2.248 1.00 97.81 96 ASP A C 1
ATOM 763 O O . ASP A 1 96 ? 5.640 2.015 -2.540 1.00 97.81 96 ASP A O 1
ATOM 767 N N . ILE A 1 97 ? 4.748 0.041 -1.905 1.00 98.44 97 ILE A N 1
ATOM 768 C CA . ILE A 1 97 ? 3.480 0.566 -1.413 1.00 98.44 97 ILE A CA 1
ATOM 769 C C . ILE A 1 97 ? 3.605 0.759 0.089 1.00 98.44 97 ILE A C 1
ATOM 771 O O . ILE A 1 97 ? 3.895 -0.189 0.830 1.00 98.44 97 ILE A O 1
ATOM 775 N N . ARG A 1 98 ? 3.371 1.992 0.524 1.00 98.12 98 ARG A N 1
ATOM 776 C CA . ARG A 1 98 ? 3.504 2.420 1.910 1.00 98.12 98 ARG A CA 1
ATOM 777 C C . ARG A 1 98 ? 2.141 2.429 2.578 1.00 98.12 98 ARG A C 1
ATOM 779 O O . ARG A 1 98 ? 1.140 2.764 1.946 1.00 98.12 98 ARG A O 1
ATOM 786 N N . MET A 1 99 ? 2.096 2.078 3.861 1.00 98.56 99 MET A N 1
ATOM 787 C CA . MET A 1 99 ? 0.853 2.140 4.619 1.00 98.56 99 MET A CA 1
ATOM 788 C C . MET A 1 99 ? 1.027 2.751 6.001 1.00 98.56 99 MET A C 1
ATOM 790 O O . MET A 1 99 ? 1.978 2.462 6.728 1.00 98.56 99 MET A O 1
ATOM 794 N N . TRP A 1 100 ? 0.028 3.544 6.369 1.00 98.56 100 TRP A N 1
ATOM 795 C CA . TRP A 1 100 ? -0.187 4.047 7.716 1.00 98.56 100 TRP A CA 1
ATOM 796 C C . TRP A 1 100 ? -1.587 3.687 8.187 1.00 98.56 100 TRP A C 1
ATOM 798 O O . TRP A 1 100 ? -2.493 3.498 7.375 1.00 98.56 100 TRP A O 1
ATOM 808 N N . SER A 1 101 ? -1.792 3.606 9.499 1.00 98.44 101 SER A N 1
ATOM 809 C CA . SER A 1 101 ? -3.124 3.352 10.040 1.00 98.44 101 SER A CA 1
ATOM 810 C C . SER A 1 101 ? -3.374 4.015 11.389 1.00 98.44 101 SER A C 1
ATOM 812 O O . SER A 1 101 ? -2.469 4.110 12.212 1.00 98.44 101 SER A O 1
ATOM 814 N N . ALA A 1 102 ? -4.616 4.373 11.687 1.00 98.19 102 ALA A N 1
ATOM 815 C CA . ALA A 1 102 ? -5.038 4.878 12.992 1.00 98.19 102 ALA A CA 1
ATOM 816 C C . ALA A 1 102 ? -6.279 4.121 13.491 1.00 98.19 102 ALA A C 1
ATOM 818 O O . ALA A 1 102 ? -7.106 3.722 12.667 1.00 98.19 102 ALA A O 1
ATOM 819 N N . PRO A 1 103 ? -6.450 3.896 14.809 1.00 98.25 103 PRO A N 1
ATOM 820 C CA . PRO A 1 103 ? -7.729 3.435 15.350 1.00 98.25 103 PRO A CA 1
ATOM 821 C C . PRO A 1 103 ? -8.867 4.352 14.887 1.00 98.25 103 PRO A C 1
ATOM 823 O O . PRO A 1 103 ? -8.717 5.573 14.902 1.00 98.25 103 PRO A O 1
ATOM 826 N N . VAL A 1 104 ? -10.018 3.799 14.501 1.00 98.19 104 VAL A N 1
ATOM 827 C CA . VAL A 1 104 ? -11.154 4.635 14.055 1.00 98.19 104 VAL A CA 1
ATOM 828 C C . VAL A 1 104 ? -11.717 5.503 15.184 1.00 98.19 104 VAL A C 1
ATOM 830 O O . VAL A 1 104 ? -12.302 6.552 14.933 1.00 98.19 104 VAL A O 1
ATOM 833 N N . GLU A 1 105 ? -11.522 5.077 16.432 1.00 97.38 105 GLU A N 1
ATOM 834 C CA . GLU A 1 105 ? -11.855 5.834 17.637 1.00 97.38 105 GLU A CA 1
ATOM 835 C C . GLU A 1 105 ? -10.843 6.939 17.990 1.00 97.38 105 GLU A C 1
ATOM 837 O O . GLU A 1 105 ? -11.144 7.775 18.841 1.00 97.38 105 GLU A O 1
ATOM 842 N N . ASP A 1 106 ? -9.664 6.953 17.361 1.00 96.94 106 ASP A N 1
ATOM 843 C CA . ASP A 1 106 ? -8.589 7.910 17.631 1.00 96.94 106 ASP A CA 1
ATOM 844 C C . ASP A 1 106 ? -7.738 8.169 16.374 1.00 96.94 106 ASP A C 1
ATOM 846 O O . ASP A 1 106 ? -6.643 7.629 16.196 1.00 96.94 106 ASP A O 1
ATOM 850 N N . LEU A 1 107 ? -8.231 9.059 15.507 1.00 96.88 107 LEU A N 1
ATOM 851 C CA . LEU A 1 107 ? -7.533 9.493 14.289 1.00 96.88 107 LEU A CA 1
ATOM 852 C C . LEU A 1 107 ? -6.344 10.437 14.551 1.00 96.88 107 LEU A C 1
ATOM 854 O O . LEU A 1 107 ? -5.818 11.021 13.603 1.00 96.88 107 LEU A O 1
ATOM 858 N N . SER A 1 108 ? -5.923 10.607 15.810 1.00 97.31 108 SER A N 1
ATOM 859 C CA . SER A 1 108 ? -4.701 11.343 16.150 1.00 97.31 108 SER A CA 1
ATOM 860 C C . SER A 1 108 ? -3.460 10.454 16.279 1.00 97.31 108 SER A C 1
ATOM 862 O O . SER A 1 108 ? -2.349 10.972 16.353 1.00 97.31 108 SER A O 1
ATOM 864 N N . SER A 1 109 ? -3.638 9.128 16.251 1.00 97.56 109 SER A N 1
ATOM 865 C CA . SER A 1 109 ? -2.612 8.126 16.559 1.00 97.56 109 SER A CA 1
ATOM 866 C C . SER A 1 109 ? -2.303 7.238 15.343 1.00 97.56 109 SER A C 1
ATOM 868 O O . SER A 1 109 ? -2.812 6.121 15.206 1.00 97.56 109 SER A O 1
ATOM 870 N N . TRP A 1 110 ? -1.464 7.746 14.434 1.00 98.19 110 TRP A N 1
ATOM 871 C CA . TRP A 1 110 ? -1.119 7.100 13.163 1.00 98.19 110 TRP A CA 1
ATOM 872 C C . TRP A 1 110 ? 0.127 6.225 13.292 1.00 98.19 110 TRP A C 1
ATOM 874 O O . TRP A 1 110 ? 1.232 6.708 13.512 1.00 98.19 110 TRP A O 1
ATOM 884 N N . ARG A 1 111 ? -0.045 4.918 13.134 1.00 97.88 111 ARG A N 1
ATOM 885 C CA . ARG A 1 111 ? 1.002 3.901 13.138 1.00 97.88 111 ARG A CA 1
ATOM 886 C C . ARG A 1 111 ? 1.553 3.698 11.734 1.00 97.88 111 ARG A C 1
ATOM 888 O O . ARG A 1 111 ? 0.790 3.475 10.799 1.00 97.88 111 ARG A O 1
ATOM 895 N N . ASP A 1 112 ? 2.870 3.717 11.624 1.00 97.88 112 ASP A N 1
ATOM 896 C CA . ASP A 1 112 ? 3.597 3.289 10.438 1.00 97.88 112 ASP A CA 1
ATOM 897 C C . ASP A 1 112 ? 3.500 1.760 10.313 1.00 97.88 112 ASP A C 1
ATOM 899 O O . ASP A 1 112 ? 4.044 1.025 11.144 1.00 97.88 112 ASP A O 1
ATOM 903 N N . GLU A 1 113 ? 2.780 1.276 9.300 1.00 97.62 113 GLU A N 1
ATOM 904 C CA . GLU A 1 113 ? 2.620 -0.162 9.058 1.00 97.62 113 GLU A CA 1
ATOM 905 C C . GLU A 1 113 ? 3.767 -0.769 8.252 1.00 97.62 113 GLU A C 1
ATOM 907 O O . GLU A 1 113 ? 3.887 -1.994 8.198 1.00 97.62 113 GLU A O 1
ATOM 912 N N . GLY A 1 114 ? 4.643 0.053 7.674 1.00 96.69 114 GLY A N 1
ATOM 913 C CA . GLY A 1 114 ? 5.745 -0.422 6.851 1.00 96.69 114 GLY A CA 1
ATOM 914 C C . GLY A 1 114 ? 5.484 -0.346 5.339 1.00 96.69 114 GLY A C 1
ATOM 915 O O . GLY A 1 114 ? 4.435 0.122 4.888 1.00 96.69 114 GLY A O 1
ATOM 916 N N . PRO A 1 115 ? 6.473 -0.776 4.539 1.00 97.12 115 PRO A N 1
ATOM 917 C CA . PRO A 1 115 ? 6.280 -1.120 3.135 1.00 97.12 115 PRO A CA 1
ATOM 918 C C . PRO A 1 115 ? 5.493 -2.434 3.047 1.00 97.12 115 PRO A C 1
ATOM 920 O O . PRO A 1 115 ? 6.022 -3.508 3.339 1.00 97.12 115 PRO A O 1
ATOM 923 N N . ILE A 1 116 ? 4.223 -2.373 2.659 1.00 98.00 116 ILE A N 1
ATOM 924 C CA . ILE A 1 116 ? 3.341 -3.554 2.667 1.00 98.00 116 ILE A CA 1
ATOM 925 C C . ILE A 1 116 ? 3.543 -4.434 1.437 1.00 98.00 116 ILE A C 1
ATOM 927 O O . ILE A 1 116 ? 3.209 -5.620 1.443 1.00 98.00 116 ILE A O 1
ATOM 931 N N . PHE A 1 117 ? 4.104 -3.858 0.375 1.00 98.44 117 PHE A N 1
ATOM 932 C CA . PHE A 1 117 ? 4.401 -4.570 -0.851 1.00 98.44 117 PHE A CA 1
ATOM 933 C C . PHE A 1 117 ? 5.552 -3.922 -1.604 1.00 98.44 117 PHE A C 1
ATOM 935 O O . PHE A 1 117 ? 5.679 -2.704 -1.658 1.00 98.44 117 PHE A O 1
ATOM 942 N N . THR A 1 118 ? 6.364 -4.765 -2.224 1.00 97.88 118 THR A N 1
ATOM 943 C CA . THR A 1 118 ? 7.422 -4.379 -3.146 1.00 97.88 118 THR A CA 1
ATOM 944 C C . THR A 1 118 ? 7.662 -5.534 -4.118 1.00 97.88 118 THR A C 1
ATOM 946 O O . THR A 1 118 ? 7.304 -6.679 -3.826 1.00 97.88 118 THR A O 1
ATOM 949 N N . TYR A 1 119 ? 8.253 -5.257 -5.278 1.00 98.12 119 TYR A N 1
ATOM 950 C CA . TYR A 1 119 ? 8.570 -6.286 -6.262 1.00 98.12 119 TYR A CA 1
ATOM 951 C C . TYR A 1 119 ? 9.933 -6.020 -6.896 1.00 98.12 119 TYR A C 1
ATOM 953 O O . TYR A 1 119 ? 10.178 -4.941 -7.437 1.00 98.12 119 TYR A O 1
ATOM 961 N N . GLN A 1 120 ? 10.817 -7.016 -6.828 1.00 96.94 120 GLN A N 1
ATOM 962 C CA . GLN A 1 120 ? 12.149 -6.975 -7.419 1.00 96.94 120 GLN A CA 1
ATOM 963 C C . GLN A 1 120 ? 12.352 -8.191 -8.314 1.00 96.94 120 GLN A C 1
ATOM 965 O O . GLN A 1 120 ? 12.098 -9.322 -7.901 1.00 96.94 120 GLN A O 1
ATOM 970 N N . ILE A 1 121 ? 12.864 -7.970 -9.520 1.00 96.44 121 ILE A N 1
ATOM 971 C CA . ILE A 1 121 ? 13.202 -9.039 -10.458 1.00 96.44 121 ILE A CA 1
ATOM 972 C C . ILE A 1 121 ? 14.446 -8.662 -11.258 1.00 96.44 121 ILE A C 1
ATOM 974 O O . ILE A 1 121 ? 14.632 -7.501 -11.614 1.00 96.44 121 ILE A O 1
ATOM 978 N N . ASP A 1 122 ? 15.334 -9.629 -11.500 1.00 95.56 122 ASP A N 1
ATOM 979 C CA . ASP A 1 122 ? 16.606 -9.425 -12.213 1.00 95.56 122 ASP A CA 1
ATOM 980 C C . ASP A 1 122 ? 17.451 -8.255 -11.650 1.00 95.56 122 ASP A C 1
ATOM 982 O O . ASP A 1 122 ? 18.103 -7.511 -12.381 1.00 95.56 122 ASP A O 1
ATOM 986 N N . GLY A 1 123 ? 17.417 -8.065 -10.325 1.00 95.38 123 GLY A N 1
ATOM 987 C CA . GLY A 1 123 ? 18.137 -6.989 -9.634 1.00 95.38 123 GLY A CA 1
ATOM 988 C C . GLY A 1 123 ? 17.518 -5.593 -9.781 1.00 95.38 123 GLY A C 1
ATOM 989 O O . GLY A 1 123 ? 18.101 -4.629 -9.292 1.00 95.38 123 GLY A O 1
ATOM 990 N N . GLN A 1 124 ? 16.343 -5.470 -10.402 1.00 95.00 124 GLN A N 1
ATOM 991 C CA . GLN A 1 124 ? 15.627 -4.209 -10.596 1.00 95.00 124 GLN A CA 1
ATOM 992 C C . GLN A 1 124 ? 14.360 -4.173 -9.744 1.00 95.00 124 GLN A C 1
ATOM 994 O O . GLN A 1 124 ? 13.579 -5.124 -9.749 1.00 95.00 124 GLN A O 1
ATOM 999 N N . TRP A 1 125 ? 14.165 -3.074 -9.016 1.00 96.62 125 TRP A N 1
ATOM 1000 C CA . TRP A 1 125 ? 12.924 -2.805 -8.293 1.00 96.62 125 TRP A CA 1
ATOM 1001 C C . TRP A 1 125 ? 11.906 -2.176 -9.234 1.00 96.62 125 TRP A C 1
ATOM 1003 O O . TRP A 1 125 ? 12.233 -1.237 -9.967 1.00 96.62 125 TRP A O 1
ATOM 1013 N N . ASP A 1 126 ? 10.674 -2.660 -9.175 1.00 97.06 126 ASP A N 1
ATOM 1014 C CA . ASP A 1 126 ? 9.550 -1.958 -9.776 1.00 97.06 126 ASP A CA 1
ATOM 1015 C C . ASP A 1 126 ? 9.274 -0.657 -9.013 1.00 97.06 126 ASP A C 1
ATOM 1017 O O . ASP A 1 126 ? 9.613 -0.531 -7.837 1.00 97.06 126 ASP A O 1
ATOM 1021 N N . VAL A 1 127 ? 8.663 0.317 -9.689 1.00 97.19 127 VAL A N 1
ATOM 1022 C CA . VAL A 1 127 ? 8.138 1.528 -9.045 1.00 97.19 127 VAL A CA 1
ATOM 1023 C C . VAL A 1 127 ? 6.632 1.358 -8.895 1.00 97.19 127 VAL A C 1
ATOM 1025 O O . VAL A 1 127 ? 5.975 0.964 -9.858 1.00 97.19 127 VAL A O 1
ATOM 1028 N N . MET A 1 128 ? 6.102 1.631 -7.709 1.00 97.50 128 MET A N 1
ATOM 1029 C CA . MET A 1 128 ? 4.706 1.381 -7.358 1.00 97.50 128 MET A CA 1
ATOM 1030 C C . MET A 1 128 ? 3.915 2.686 -7.314 1.00 97.50 128 MET A C 1
ATOM 1032 O O . MET A 1 128 ? 4.416 3.678 -6.787 1.00 97.50 128 MET A O 1
ATOM 1036 N N . TYR A 1 129 ? 2.721 2.689 -7.903 1.00 96.94 129 TYR A N 1
ATOM 1037 C CA . TYR A 1 129 ? 1.886 3.877 -8.098 1.00 96.94 129 TYR A CA 1
ATOM 1038 C C . TYR A 1 129 ? 0.472 3.597 -7.602 1.00 96.94 129 TYR A C 1
ATOM 1040 O O . TYR A 1 129 ? 0.023 2.469 -7.748 1.00 96.94 129 TYR A O 1
ATOM 1048 N N . ALA A 1 130 ? -0.217 4.619 -7.089 1.00 97.44 130 ALA A N 1
ATOM 1049 C CA . ALA A 1 130 ? -1.659 4.674 -6.825 1.00 97.44 130 ALA A CA 1
ATOM 1050 C C . ALA A 1 130 ? -2.293 3.302 -6.535 1.00 97.44 130 ALA A C 1
ATOM 1052 O O . ALA A 1 130 ? -3.007 2.751 -7.377 1.00 97.44 130 ALA A O 1
ATOM 1053 N N . PRO A 1 131 ? -1.932 2.680 -5.403 1.00 97.75 131 PRO A N 1
ATOM 1054 C CA . PRO A 1 131 ? -2.418 1.357 -5.076 1.00 97.75 131 PRO A CA 1
ATOM 1055 C C . PRO A 1 131 ? -3.887 1.409 -4.690 1.00 97.75 131 PRO A C 1
ATOM 1057 O O . PRO A 1 131 ? -4.354 2.411 -4.175 1.00 97.75 131 PRO A O 1
ATOM 1060 N N . ASP A 1 132 ? -4.559 0.268 -4.753 1.00 97.88 132 ASP A N 1
ATOM 1061 C CA . ASP A 1 132 ? -5.798 0.079 -4.007 1.00 97.88 132 ASP A CA 1
ATOM 1062 C C . ASP A 1 132 ? -5.830 -1.287 -3.316 1.00 97.88 132 ASP A C 1
ATOM 1064 O O . ASP A 1 132 ? -5.187 -2.243 -3.751 1.00 97.88 132 ASP A O 1
ATOM 1068 N N . LEU A 1 133 ? -6.562 -1.393 -2.211 1.00 98.25 133 LEU A N 1
ATOM 1069 C CA . LEU A 1 133 ? -6.637 -2.573 -1.360 1.00 98.25 133 LEU A CA 1
ATOM 1070 C C . LEU A 1 133 ? -8.085 -2.860 -0.970 1.00 98.25 133 LEU A C 1
ATOM 1072 O O . LEU A 1 133 ? -8.753 -2.011 -0.389 1.00 98.25 133 LEU A O 1
ATOM 1076 N N . ILE A 1 134 ? -8.557 -4.085 -1.202 1.00 97.56 134 ILE A N 1
ATOM 1077 C CA . ILE A 1 134 ? -9.924 -4.483 -0.849 1.00 97.56 134 ILE A CA 1
ATOM 1078 C C . ILE A 1 134 ? -9.962 -5.760 -0.008 1.00 97.56 134 ILE A C 1
ATOM 1080 O O . ILE A 1 134 ? -9.174 -6.683 -0.219 1.00 97.56 134 ILE A O 1
ATOM 1084 N N . GLU A 1 135 ? -10.903 -5.816 0.935 1.00 97.69 135 GLU A N 1
ATOM 1085 C CA . GLU A 1 135 ? -11.242 -7.021 1.694 1.00 97.69 135 GLU A CA 1
ATOM 1086 C C . GLU A 1 135 ? -12.336 -7.808 0.958 1.00 97.69 135 GLU A C 1
ATOM 1088 O O . GLU A 1 135 ? -13.365 -7.262 0.566 1.00 97.69 135 GLU A O 1
ATOM 1093 N N . VAL A 1 136 ? -12.133 -9.113 0.807 1.00 97.25 136 VAL A N 1
ATOM 1094 C CA . VAL A 1 136 ? -13.118 -10.072 0.310 1.00 97.25 136 VAL A CA 1
ATOM 1095 C C . VAL A 1 136 ? -13.432 -11.052 1.422 1.00 97.25 136 VAL A C 1
ATOM 1097 O O . VAL A 1 136 ? -12.547 -11.754 1.918 1.00 97.25 136 VAL A O 1
ATOM 1100 N N . ARG A 1 137 ? -14.712 -11.167 1.772 1.00 95.06 137 ARG A N 1
ATOM 1101 C CA . ARG A 1 137 ? -15.172 -12.190 2.707 1.00 95.06 137 ARG A CA 1
ATOM 1102 C C . ARG A 1 137 ? -15.636 -13.431 1.959 1.00 95.06 137 ARG A C 1
ATOM 1104 O O . ARG A 1 137 ? -16.585 -13.392 1.180 1.00 95.06 137 ARG A O 1
ATOM 1111 N N . LYS A 1 138 ? -14.984 -14.561 2.219 1.00 94.31 138 LYS A N 1
ATOM 1112 C CA . LYS A 1 138 ? -15.390 -15.858 1.675 1.00 94.31 138 LYS A CA 1
ATOM 1113 C C . LYS A 1 138 ? -16.654 -16.380 2.346 1.00 94.31 138 LYS A C 1
ATOM 1115 O O . LYS A 1 138 ? -17.012 -15.987 3.454 1.00 94.31 138 LYS A O 1
ATOM 1120 N N . LYS A 1 139 ? -17.286 -17.359 1.690 1.00 94.31 139 LYS A N 1
ATOM 1121 C CA . LYS A 1 139 ? -18.465 -18.073 2.211 1.00 94.31 139 LYS A CA 1
ATOM 1122 C C . LYS A 1 139 ? -18.215 -18.758 3.558 1.00 94.31 139 LYS A C 1
ATOM 1124 O O . LYS A 1 139 ? -19.149 -18.901 4.335 1.00 94.31 139 LYS A O 1
ATOM 1129 N N . ASP A 1 140 ? -16.979 -19.172 3.828 1.00 95.56 140 ASP A N 1
ATOM 1130 C CA . ASP A 1 140 ? -16.567 -19.781 5.100 1.00 95.56 140 ASP A CA 1
ATOM 1131 C C . ASP A 1 140 ? -16.255 -18.747 6.203 1.00 95.56 140 ASP A C 1
ATOM 1133 O O . ASP A 1 140 ? -15.887 -19.119 7.314 1.00 95.56 140 ASP A O 1
ATOM 1137 N N . GLY A 1 141 ? -16.417 -17.450 5.915 1.00 92.62 141 GLY A N 1
ATOM 1138 C CA . GLY A 1 141 ? -16.153 -16.348 6.838 1.00 92.62 141 GLY A CA 1
ATOM 1139 C C . GLY A 1 141 ? -14.710 -15.842 6.829 1.00 92.62 141 GLY A C 1
ATOM 1140 O O . GLY A 1 141 ? -14.459 -14.788 7.420 1.00 92.62 141 GLY A O 1
ATOM 1141 N N . THR A 1 142 ? -13.791 -16.530 6.142 1.00 94.38 142 THR A N 1
ATOM 1142 C CA . THR A 1 142 ? -12.387 -16.120 6.011 1.00 94.38 142 THR A CA 1
ATOM 1143 C C . THR A 1 142 ? -12.283 -14.817 5.226 1.00 94.38 142 THR A C 1
ATOM 1145 O O . THR A 1 142 ? -12.942 -14.646 4.197 1.00 94.38 142 THR A O 1
ATOM 1148 N N . LYS A 1 143 ? -11.429 -13.907 5.694 1.00 95.81 143 LYS A N 1
ATOM 1149 C CA . LYS A 1 143 ? -11.096 -12.663 4.998 1.00 95.81 143 LYS A CA 1
ATOM 1150 C C . LYS A 1 143 ? -9.866 -12.869 4.117 1.00 95.81 143 LYS A C 1
ATOM 1152 O O . LYS A 1 143 ? -8.877 -13.457 4.550 1.00 95.81 143 LYS A O 1
ATOM 1157 N N . GLU A 1 144 ? -9.931 -12.383 2.889 1.00 97.56 144 GLU A N 1
ATOM 1158 C CA . GLU A 1 144 ? -8.787 -12.231 1.994 1.00 97.56 144 GLU A CA 1
ATOM 1159 C C . GLU A 1 144 ? -8.638 -10.766 1.616 1.00 97.56 144 GLU A C 1
ATOM 1161 O O . GLU A 1 144 ? -9.630 -10.063 1.458 1.00 97.56 144 GLU A O 1
ATOM 1166 N N . TYR A 1 145 ? -7.403 -10.324 1.427 1.00 98.38 145 TYR A N 1
ATOM 1167 C CA . TYR A 1 145 ? -7.098 -8.962 1.019 1.00 98.38 145 TYR A CA 1
ATOM 1168 C C . TYR A 1 145 ? -6.440 -8.988 -0.352 1.00 98.38 145 TYR A C 1
ATOM 1170 O O . TYR A 1 145 ? -5.472 -9.723 -0.555 1.00 98.38 145 TYR A O 1
ATOM 1178 N N . TYR A 1 146 ? -6.970 -8.204 -1.284 1.00 98.00 146 TYR A N 1
ATOM 1179 C CA . TYR A 1 146 ? -6.461 -8.084 -2.646 1.00 98.00 146 TYR A CA 1
ATOM 1180 C C . TYR A 1 146 ? -5.890 -6.684 -2.832 1.00 98.00 146 TYR A C 1
ATOM 1182 O O . TYR A 1 146 ? -6.628 -5.702 -2.788 1.00 98.00 146 TYR A O 1
ATOM 1190 N N . LEU A 1 147 ? -4.574 -6.622 -3.009 1.00 98.25 147 LEU A N 1
ATOM 1191 C CA . LEU A 1 147 ? -3.822 -5.418 -3.317 1.00 98.25 147 LEU A CA 1
ATOM 1192 C C . LEU A 1 147 ? -3.664 -5.305 -4.834 1.00 98.25 147 LEU A C 1
ATOM 1194 O O . LEU A 1 147 ? -3.217 -6.242 -5.499 1.00 98.25 147 LEU A O 1
ATOM 1198 N N . TYR A 1 148 ? -3.969 -4.131 -5.356 1.00 97.50 148 TYR A N 1
ATOM 1199 C CA . TYR A 1 148 ? -3.722 -3.695 -6.720 1.00 97.50 148 TYR A CA 1
ATOM 1200 C C . TYR A 1 148 ? -2.580 -2.678 -6.638 1.00 97.50 148 TYR A C 1
ATOM 1202 O O . TYR A 1 148 ? -2.846 -1.494 -6.491 1.00 97.50 148 TYR A O 1
ATOM 1210 N N . PRO A 1 149 ? -1.305 -3.117 -6.633 1.00 96.69 149 PRO A N 1
ATOM 1211 C CA . PRO A 1 149 ? -0.165 -2.248 -6.328 1.00 96.69 149 PRO A CA 1
ATOM 1212 C C . PRO A 1 149 ? 0.222 -1.315 -7.479 1.00 96.69 149 PRO A C 1
ATOM 1214 O O . PRO A 1 149 ? 1.131 -0.511 -7.308 1.00 96.69 149 PRO A O 1
ATOM 1217 N N . HIS A 1 150 ? -0.376 -1.529 -8.659 1.00 95.19 150 HIS A N 1
ATOM 1218 C CA . HIS A 1 150 ? -0.096 -0.823 -9.904 1.00 95.19 150 HIS A CA 1
ATOM 1219 C C . HIS A 1 150 ? 1.422 -0.621 -10.131 1.00 95.19 150 HIS A C 1
ATOM 1221 O O . HIS A 1 150 ? 2.009 0.459 -10.044 1.00 95.19 150 HIS A O 1
ATOM 1227 N N . SER A 1 151 ? 2.078 -1.748 -10.430 1.00 96.06 151 SER A N 1
ATOM 1228 C CA . SER A 1 151 ? 3.519 -1.810 -10.687 1.00 96.06 151 SER A CA 1
ATOM 1229 C C . SER A 1 151 ? 3.868 -1.228 -12.059 1.00 96.06 151 SER A C 1
ATOM 1231 O O . SER A 1 151 ? 3.385 -1.682 -13.094 1.00 96.06 151 SER A O 1
ATOM 1233 N N . ARG A 1 152 ? 4.818 -0.292 -12.106 1.00 95.69 152 ARG A N 1
ATOM 1234 C CA . ARG A 1 152 ? 5.394 0.232 -13.359 1.00 95.69 152 ARG A CA 1
ATOM 1235 C C . ARG A 1 152 ? 6.504 -0.647 -13.938 1.00 95.69 152 ARG A C 1
ATOM 1237 O O . ARG A 1 152 ? 7.212 -0.229 -14.856 1.00 95.69 152 ARG A O 1
ATOM 1244 N N . GLY A 1 153 ? 6.665 -1.867 -13.428 1.00 95.06 153 GLY A N 1
ATOM 1245 C CA . GLY A 1 153 ? 7.500 -2.885 -14.048 1.00 95.06 153 GLY A CA 1
ATOM 1246 C C . GLY A 1 153 ? 7.014 -3.220 -15.466 1.00 95.06 153 GLY A C 1
ATOM 1247 O O . GLY A 1 153 ? 5.803 -3.264 -15.711 1.00 95.06 153 GLY A O 1
ATOM 1248 N N . PRO A 1 154 ? 7.912 -3.490 -16.434 1.00 94.19 154 PRO A N 1
ATOM 1249 C CA . PRO A 1 154 ? 7.500 -3.835 -17.791 1.00 94.19 154 PRO A CA 1
ATOM 1250 C C . PRO A 1 154 ? 6.496 -4.995 -17.808 1.00 94.19 154 PRO A C 1
ATOM 1252 O O . PRO A 1 154 ? 6.812 -6.091 -17.347 1.00 94.19 154 PRO A O 1
ATOM 1255 N N . ARG A 1 155 ? 5.303 -4.753 -18.374 1.00 94.88 155 ARG A N 1
ATOM 1256 C CA . ARG A 1 155 ? 4.186 -5.718 -18.469 1.00 94.88 155 ARG A CA 1
ATOM 1257 C C . ARG A 1 155 ? 3.637 -6.197 -17.114 1.00 94.88 155 ARG A C 1
ATOM 1259 O O . ARG A 1 155 ? 3.106 -7.301 -17.036 1.00 94.88 155 ARG A O 1
ATOM 1266 N N . ARG A 1 156 ? 3.768 -5.388 -16.058 1.00 95.62 156 ARG A N 1
ATOM 1267 C CA . ARG A 1 156 ? 3.269 -5.693 -14.704 1.00 95.62 156 ARG A CA 1
ATOM 1268 C C . ARG A 1 156 ? 2.271 -4.671 -14.148 1.00 95.62 156 ARG A C 1
ATOM 1270 O O . ARG A 1 156 ? 1.882 -4.794 -12.996 1.00 95.62 156 ARG A O 1
ATOM 1277 N N . GLU A 1 157 ? 1.796 -3.739 -14.977 1.00 95.56 157 GLU A N 1
ATOM 1278 C CA . GLU A 1 157 ? 0.826 -2.698 -14.585 1.00 95.56 157 GLU A CA 1
ATOM 1279 C C . GLU A 1 157 ? -0.408 -3.290 -13.898 1.00 95.56 157 GLU A C 1
ATOM 1281 O O . GLU A 1 157 ? -0.724 -2.935 -12.767 1.00 95.56 157 GLU A O 1
ATOM 1286 N N . ALA A 1 158 ? -1.008 -4.303 -14.522 1.00 95.44 158 ALA A N 1
ATOM 1287 C CA . ALA A 1 158 ? -2.208 -4.967 -14.030 1.00 95.44 158 ALA A CA 1
ATOM 1288 C C . ALA A 1 158 ? -1.929 -6.064 -12.983 1.00 95.44 158 ALA A C 1
ATOM 1290 O O . ALA A 1 158 ? -2.628 -7.081 -12.944 1.00 95.44 158 ALA A O 1
ATOM 1291 N N . MET A 1 159 ? -0.859 -5.942 -12.193 1.00 97.00 159 MET A N 1
ATOM 1292 C CA . MET A 1 159 ? -0.533 -6.903 -11.135 1.00 97.00 159 MET A CA 1
ATOM 1293 C C . MET A 1 159 ? -1.621 -6.898 -10.059 1.00 97.00 159 MET A C 1
ATOM 1295 O O . MET A 1 159 ? -2.146 -5.852 -9.694 1.00 97.00 159 MET A O 1
ATOM 1299 N N . VAL A 1 160 ? -1.930 -8.079 -9.532 1.00 97.06 160 VAL A N 1
ATOM 1300 C CA . VAL A 1 160 ? -2.776 -8.259 -8.352 1.00 97.06 160 VAL A CA 1
ATOM 1301 C C . VAL A 1 160 ? -2.012 -9.126 -7.366 1.00 97.06 160 VAL A C 1
ATOM 1303 O O . VAL A 1 160 ? -1.470 -10.174 -7.731 1.00 97.06 160 VAL A O 1
ATOM 1306 N N . ALA A 1 161 ? -1.973 -8.693 -6.114 1.00 98.00 161 ALA A N 1
ATOM 1307 C CA . ALA A 1 161 ? -1.365 -9.418 -5.016 1.00 98.00 161 ALA A CA 1
ATOM 1308 C C . ALA A 1 161 ? -2.407 -9.739 -3.943 1.00 98.00 161 ALA A C 1
A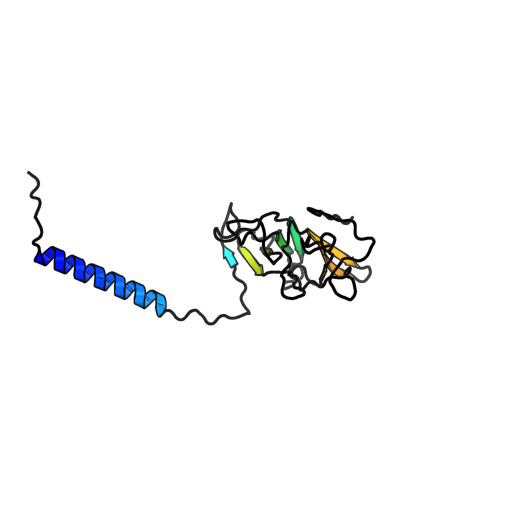TOM 1310 O O . ALA A 1 161 ? -3.404 -9.041 -3.788 1.00 98.00 161 ALA A O 1
ATOM 1311 N N . LYS A 1 162 ? -2.190 -10.827 -3.209 1.00 98.31 162 LYS A N 1
ATOM 1312 C CA . LYS A 1 162 ? -3.126 -11.331 -2.207 1.00 98.31 162 LYS A CA 1
ATOM 1313 C C . LYS A 1 162 ? -2.446 -11.543 -0.863 1.00 98.31 162 LYS A C 1
ATOM 1315 O O . LYS A 1 162 ? -1.325 -12.044 -0.818 1.00 98.31 162 LYS A O 1
ATOM 1320 N N . GLY A 1 163 ? -3.148 -11.210 0.213 1.00 98.00 163 GLY A N 1
ATOM 1321 C CA . GLY A 1 163 ? -2.739 -11.434 1.597 1.00 98.00 163 GLY A CA 1
ATOM 1322 C C . GLY A 1 163 ? -3.902 -11.923 2.464 1.00 98.00 163 GLY A C 1
ATOM 1323 O O . GLY A 1 163 ? -5.063 -11.913 2.050 1.00 98.00 163 GLY A O 1
ATOM 1324 N N . SER A 1 164 ? -3.588 -12.367 3.680 1.00 97.12 164 SER A N 1
ATOM 1325 C CA . SER A 1 164 ? -4.576 -12.760 4.703 1.00 97.12 164 SER A CA 1
ATOM 1326 C C . SER A 1 164 ? -4.783 -11.695 5.784 1.00 97.12 164 SER A C 1
ATOM 1328 O O . SER A 1 164 ? -5.554 -11.906 6.715 1.00 97.12 164 SER A O 1
ATOM 1330 N N . ARG A 1 165 ? -4.065 -10.573 5.687 1.00 97.50 165 ARG A N 1
ATOM 1331 C CA . ARG A 1 165 ? -4.118 -9.428 6.599 1.00 97.50 165 ARG A CA 1
ATOM 1332 C C . ARG A 1 165 ? -4.131 -8.129 5.786 1.00 97.50 165 ARG A C 1
ATOM 1334 O O . ARG A 1 165 ? -3.568 -8.126 4.688 1.00 97.50 165 ARG A O 1
ATOM 1341 N N . PRO A 1 166 ? -4.702 -7.034 6.319 1.00 97.44 166 PRO A N 1
ATOM 1342 C CA . PRO A 1 166 ? -4.676 -5.736 5.648 1.00 97.44 166 PRO A CA 1
ATOM 1343 C C . PRO A 1 166 ? -3.255 -5.159 5.560 1.00 97.44 166 PRO A C 1
ATOM 1345 O O . PRO A 1 166 ? -2.950 -4.434 4.622 1.00 97.44 166 PRO A O 1
ATOM 1348 N N . ASP A 1 167 ? -2.368 -5.526 6.494 1.00 97.00 167 ASP A N 1
ATOM 1349 C CA . ASP A 1 167 ? -0.955 -5.131 6.537 1.00 97.00 167 ASP A CA 1
ATOM 1350 C C . ASP A 1 167 ? 0.017 -6.135 5.918 1.00 97.00 167 ASP A C 1
ATOM 1352 O O . ASP A 1 167 ? 1.230 -6.037 6.098 1.00 97.00 167 ASP A O 1
ATOM 1356 N N . GLY A 1 168 ? -0.515 -7.061 5.120 1.00 95.19 168 GLY A N 1
ATOM 1357 C CA . GLY A 1 168 ? 0.277 -8.039 4.397 1.00 95.19 168 GLY A CA 1
ATOM 1358 C C . GLY A 1 168 ? 0.869 -9.139 5.292 1.00 95.19 168 GLY A C 1
ATOM 1359 O O . GLY A 1 168 ? 0.406 -9.375 6.411 1.00 95.19 168 GLY A O 1
ATOM 1360 N N . PRO A 1 169 ? 1.868 -9.880 4.785 1.00 96.06 169 PRO A N 1
ATOM 1361 C CA . PRO A 1 169 ? 2.491 -9.716 3.470 1.00 96.06 169 PRO A CA 1
ATOM 1362 C C . PRO A 1 169 ? 1.537 -10.046 2.310 1.00 96.06 169 PRO A C 1
ATOM 1364 O O . PRO A 1 169 ? 0.624 -10.864 2.447 1.00 96.06 169 PRO A O 1
ATOM 1367 N N . PHE A 1 170 ? 1.782 -9.431 1.151 1.00 98.44 170 PHE A N 1
ATOM 1368 C CA . PHE A 1 170 ? 1.047 -9.684 -0.090 1.00 98.44 170 PHE A CA 1
ATOM 1369 C C . PHE A 1 170 ? 1.899 -10.468 -1.094 1.00 98.44 170 PHE A C 1
ATOM 1371 O O . PHE A 1 170 ? 3.091 -10.214 -1.244 1.00 98.44 170 PHE A O 1
ATOM 1378 N N . THR A 1 171 ? 1.284 -11.417 -1.803 1.00 98.19 171 THR A N 1
ATOM 1379 C CA . THR A 1 171 ? 1.938 -12.250 -2.829 1.00 98.19 171 THR A CA 1
ATOM 1380 C C . THR A 1 171 ? 1.248 -12.076 -4.183 1.00 98.19 171 THR A C 1
ATOM 1382 O O . THR A 1 171 ? 0.026 -12.224 -4.227 1.00 98.19 171 THR A O 1
ATOM 1385 N N . PRO A 1 172 ? 1.970 -11.798 -5.287 1.00 97.56 172 PRO A N 1
ATOM 1386 C CA . PRO A 1 172 ? 1.370 -11.714 -6.619 1.00 97.56 172 PRO A CA 1
ATOM 1387 C C . PRO A 1 172 ? 0.676 -13.020 -7.022 1.00 97.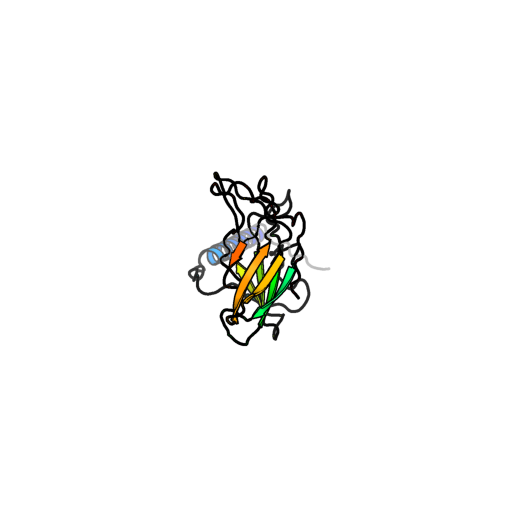56 172 PRO A C 1
ATOM 1389 O O . PRO A 1 172 ? 1.227 -14.100 -6.821 1.00 97.56 172 PRO A O 1
ATOM 1392 N N . ILE A 1 173 ? -0.519 -12.925 -7.607 1.00 97.25 173 ILE A N 1
ATOM 1393 C CA . ILE A 1 173 ? -1.336 -14.099 -7.978 1.00 97.25 173 ILE A CA 1
ATOM 1394 C C . ILE A 1 173 ? -1.579 -14.238 -9.482 1.00 97.25 173 ILE A C 1
ATOM 1396 O O . ILE A 1 173 ? -2.153 -15.231 -9.922 1.00 97.25 173 ILE A O 1
ATOM 1400 N N . ASN A 1 174 ? -1.174 -13.248 -10.272 1.00 96.81 174 ASN A N 1
ATOM 1401 C CA . ASN A 1 174 ? -1.469 -13.181 -11.700 1.00 96.81 174 ASN A CA 1
ATOM 1402 C C . ASN A 1 174 ? -0.220 -12.904 -12.545 1.00 96.81 174 ASN A C 1
ATOM 1404 O O . ASN A 1 174 ? -0.315 -12.237 -13.572 1.00 96.81 174 ASN A O 1
ATOM 1408 N N . LEU A 1 175 ? 0.941 -13.402 -12.120 1.00 96.88 175 LEU A N 1
ATOM 1409 C CA . LEU A 1 175 ? 2.180 -13.327 -12.892 1.00 96.88 175 LEU A CA 1
ATOM 1410 C C . LEU A 1 175 ? 2.433 -14.620 -13.674 1.00 96.88 175 LEU A C 1
ATOM 1412 O O . LEU A 1 175 ? 1.978 -15.698 -13.293 1.00 96.88 175 LEU A O 1
ATOM 1416 N N . THR A 1 176 ? 3.176 -14.502 -14.770 1.00 96.81 176 THR A N 1
ATOM 1417 C CA . THR A 1 176 ? 3.800 -15.621 -15.476 1.00 96.81 176 THR A CA 1
ATOM 1418 C C . THR A 1 176 ? 4.749 -16.375 -14.545 1.00 96.81 176 THR A C 1
ATOM 1420 O O . THR A 1 176 ? 5.217 -15.832 -13.547 1.00 96.81 176 THR A O 1
ATOM 1423 N N . GLU A 1 177 ? 5.062 -17.630 -14.874 1.00 96.06 177 GLU A N 1
ATOM 1424 C CA . GLU A 1 177 ? 5.944 -18.479 -14.055 1.00 96.06 177 GLU A CA 1
ATOM 1425 C C . GLU A 1 177 ? 7.334 -17.857 -13.833 1.00 96.06 177 GLU A C 1
ATOM 1427 O O . GLU A 1 177 ? 7.920 -18.002 -12.764 1.00 96.06 177 GLU A O 1
ATOM 1432 N N . ASP A 1 178 ? 7.834 -17.095 -14.810 1.00 96.50 178 ASP A N 1
ATOM 1433 C CA . ASP A 1 178 ? 9.094 -16.355 -14.702 1.00 96.50 178 ASP A CA 1
ATOM 1434 C C . ASP A 1 178 ? 8.986 -15.043 -13.896 1.00 96.50 178 ASP A C 1
ATOM 1436 O O . ASP A 1 178 ? 9.994 -14.366 -13.704 1.00 96.50 178 ASP A O 1
ATOM 1440 N N . GLY A 1 179 ? 7.785 -14.655 -13.452 1.00 96.44 179 GLY A N 1
ATOM 1441 C CA . GLY A 1 179 ? 7.506 -13.420 -12.713 1.00 96.44 179 GLY A CA 1
ATOM 1442 C C . GLY A 1 179 ? 7.576 -12.135 -13.546 1.00 96.44 179 GLY A C 1
ATOM 1443 O O . GLY A 1 179 ? 7.363 -11.039 -13.029 1.00 96.44 179 GLY A O 1
ATOM 1444 N N . LYS A 1 180 ? 7.876 -12.217 -14.846 1.00 96.50 180 LYS A N 1
ATOM 1445 C CA . LYS A 1 180 ? 8.216 -11.029 -15.645 1.00 96.50 180 LYS A CA 1
ATOM 1446 C C . LYS A 1 180 ? 7.007 -10.312 -16.211 1.00 96.50 180 LYS A C 1
ATOM 1448 O O . LYS A 1 180 ? 7.156 -9.190 -16.698 1.00 96.50 180 LYS A O 1
ATOM 1453 N N . SER A 1 181 ? 5.830 -10.920 -16.236 1.00 95.94 181 SER A N 1
ATOM 1454 C CA . SER A 1 181 ? 4.644 -10.330 -16.859 1.00 95.94 181 SER A CA 1
ATOM 1455 C C . SER A 1 181 ? 3.378 -10.781 -16.161 1.00 95.94 181 SER A C 1
ATOM 1457 O O . SER A 1 181 ? 3.346 -11.851 -15.568 1.00 95.94 181 SER A O 1
ATOM 1459 N N . THR A 1 182 ? 2.324 -9.981 -16.233 1.00 96.12 182 THR A N 1
ATOM 1460 C CA . THR A 1 182 ? 0.996 -10.447 -15.841 1.00 96.12 182 THR A CA 1
ATOM 1461 C C . THR A 1 182 ? 0.449 -11.442 -16.864 1.00 96.12 182 THR A C 1
ATOM 1463 O O . THR A 1 182 ? 0.781 -11.390 -18.052 1.00 96.12 182 THR A O 1
ATOM 1466 N N . ILE A 1 183 ? -0.386 -12.376 -16.409 1.00 95.00 183 ILE A N 1
ATOM 1467 C CA . ILE A 1 183 ? -1.103 -13.304 -17.289 1.00 95.00 183 ILE A CA 1
ATOM 1468 C C . ILE A 1 183 ? -2.236 -12.578 -18.046 1.00 95.00 183 ILE A C 1
ATOM 1470 O O . ILE A 1 183 ? -2.771 -11.582 -17.542 1.00 95.00 183 ILE A O 1
ATOM 1474 N N . PRO A 1 184 ? -2.648 -13.065 -19.235 1.00 90.88 184 PRO A N 1
ATOM 1475 C CA . PRO A 1 184 ? -3.787 -12.503 -19.960 1.00 90.88 184 PRO A CA 1
ATOM 1476 C C . PRO A 1 184 ? -5.070 -12.478 -19.118 1.00 90.88 184 PRO A C 1
ATOM 1478 O O . PRO A 1 184 ? -5.343 -13.409 -18.365 1.00 90.88 184 PRO A O 1
ATOM 1481 N N . GLY A 1 185 ? -5.879 -11.429 -19.287 1.00 84.56 185 GLY A N 1
ATOM 1482 C CA . GLY A 1 185 ? -7.170 -11.268 -18.604 1.00 84.56 185 GLY A CA 1
ATOM 1483 C C . GLY A 1 185 ? -7.164 -10.282 -17.433 1.00 84.56 185 GLY A C 1
ATOM 1484 O O . GLY A 1 185 ? -8.238 -9.902 -16.977 1.00 84.56 185 GLY A O 1
ATOM 1485 N N . SER A 1 186 ? -5.995 -9.813 -16.983 1.00 79.44 186 SER A N 1
ATOM 1486 C CA . SER A 1 186 ? -5.922 -8.677 -16.058 1.00 79.44 186 SER A CA 1
ATOM 1487 C C . SER A 1 186 ? -6.065 -7.359 -16.824 1.00 79.44 186 SER A C 1
ATOM 1489 O O . SER A 1 186 ? -5.288 -7.104 -17.744 1.00 79.44 186 SER A O 1
ATOM 1491 N N . ILE A 1 187 ? -7.073 -6.553 -16.480 1.00 82.38 187 ILE A N 1
ATOM 1492 C CA . ILE A 1 187 ? -7.475 -5.361 -17.256 1.00 82.38 187 ILE A CA 1
ATOM 1493 C C . ILE A 1 187 ? -7.317 -4.035 -16.506 1.00 82.38 187 ILE A C 1
ATOM 1495 O O . ILE A 1 187 ? -7.456 -2.981 -17.122 1.00 82.38 187 ILE A O 1
ATOM 1499 N N . LEU A 1 188 ? -7.076 -4.074 -15.193 1.00 85.88 188 LEU A N 1
ATOM 1500 C CA . LEU A 1 188 ? -6.911 -2.859 -14.398 1.00 85.88 188 LEU A CA 1
ATOM 1501 C C . LEU A 1 188 ? -5.547 -2.247 -14.715 1.00 85.88 188 LEU A C 1
ATOM 1503 O O . LEU A 1 188 ? -4.522 -2.887 -14.500 1.00 85.88 188 LEU A O 1
ATOM 1507 N N . GLY A 1 189 ? -5.567 -1.053 -15.302 1.00 84.19 189 GLY A N 1
ATOM 1508 C CA . GLY A 1 189 ? -4.374 -0.303 -15.685 1.00 84.19 189 GLY A CA 1
ATOM 1509 C C . GLY A 1 189 ? -3.979 0.721 -14.624 1.00 84.19 189 GLY A C 1
ATOM 1510 O O . GLY A 1 189 ? -3.992 0.424 -13.432 1.00 84.19 189 GLY A O 1
ATOM 1511 N N . PHE A 1 190 ? -3.641 1.924 -15.083 1.00 89.12 190 PHE A N 1
ATOM 1512 C CA . PHE A 1 190 ? -3.250 3.061 -14.246 1.00 89.12 190 PHE A CA 1
ATOM 1513 C C . PHE A 1 190 ? -4.353 3.492 -13.260 1.00 89.12 190 PHE A C 1
ATOM 1515 O O . PHE A 1 190 ? -5.523 3.533 -13.642 1.00 89.12 190 PHE A O 1
ATOM 1522 N N . ASP A 1 191 ? -3.952 3.831 -12.031 1.00 94.00 191 ASP A N 1
ATOM 1523 C CA . ASP A 1 191 ? -4.785 4.304 -10.911 1.00 94.00 191 ASP A CA 1
ATOM 1524 C C . ASP A 1 191 ? -6.048 3.453 -10.670 1.00 94.00 191 ASP A C 1
ATOM 1526 O O . ASP A 1 191 ? -7.178 3.914 -10.880 1.00 94.00 191 ASP A O 1
ATOM 1530 N N . PRO A 1 192 ? -5.885 2.173 -10.278 1.00 93.75 192 PRO A N 1
ATOM 1531 C CA . PRO A 1 192 ? -7.013 1.304 -9.985 1.00 93.75 192 PRO A CA 1
ATOM 1532 C C . PRO A 1 192 ? -7.828 1.818 -8.794 1.00 93.75 192 PRO A C 1
ATOM 1534 O O . PRO A 1 192 ? -7.286 2.180 -7.760 1.00 93.75 192 PRO A O 1
ATOM 1537 N N . ALA A 1 193 ? -9.151 1.724 -8.912 1.00 94.12 193 ALA A N 1
ATOM 1538 C CA . ALA A 1 193 ? -10.079 1.833 -7.794 1.00 94.12 193 ALA A CA 1
ATOM 1539 C C . ALA A 1 193 ? -11.061 0.662 -7.867 1.00 94.12 193 ALA A C 1
ATOM 1541 O O . ALA A 1 193 ? -11.734 0.450 -8.880 1.00 94.12 193 ALA A O 1
ATOM 1542 N N . VAL A 1 194 ? -11.122 -0.128 -6.802 1.00 93.88 194 VAL A N 1
ATOM 1543 C CA . VAL A 1 194 ? -11.852 -1.390 -6.746 1.00 93.88 194 VAL A CA 1
ATOM 1544 C C . VAL A 1 194 ? -12.923 -1.316 -5.670 1.00 93.88 194 VAL A C 1
ATOM 1546 O O . VAL A 1 194 ? -12.679 -1.027 -4.496 1.00 93.88 194 VAL A O 1
ATOM 1549 N N . TYR A 1 195 ? -14.145 -1.618 -6.088 1.00 92.75 195 TYR A N 1
ATOM 1550 C CA . TYR A 1 195 ? -15.310 -1.719 -5.227 1.00 92.75 195 TYR A CA 1
ATOM 1551 C C . TYR A 1 195 ? -15.881 -3.131 -5.315 1.00 92.75 195 TYR A C 1
ATOM 1553 O O . TYR A 1 195 ? -15.929 -3.725 -6.393 1.00 92.75 195 TYR A O 1
ATOM 1561 N N . ILE A 1 196 ? -16.294 -3.663 -4.168 1.00 89.06 196 ILE A N 1
ATOM 1562 C CA . ILE A 1 196 ? -16.956 -4.959 -4.054 1.00 89.06 196 ILE A CA 1
ATOM 1563 C C . ILE A 1 196 ? -18.296 -4.713 -3.369 1.00 89.06 196 ILE A C 1
ATOM 1565 O O . ILE A 1 196 ? -18.336 -4.083 -2.311 1.00 89.06 196 ILE A O 1
ATOM 1569 N N . GLU A 1 197 ? -19.359 -5.181 -4.019 1.00 83.38 197 GLU A N 1
ATOM 1570 C CA . GLU A 1 197 ? -20.748 -5.119 -3.548 1.00 83.38 197 GLU A CA 1
ATOM 1571 C C . GLU A 1 197 ? -21.079 -6.267 -2.584 1.00 83.38 197 GLU A C 1
ATOM 1573 O O . GLU A 1 197 ? -20.633 -7.413 -2.839 1.00 83.38 197 GLU A O 1
#

Foldseek 3Di:
DDDDDDDDPVRVVVVVVVVVVVVVVVVVVVVPPPPPPPDVPDFDKAFADDPPLDDPVWDFPLWDWDKDADPVDGPWIKIKTWGFGQPDDPDGGDQATWMWIDTPVDSRIITGLDRQDGDDDPNDTWGWGNKDKDWDQDPVRQIKIKIQRQTPQVQCRLWIWIASDSSDNTHTDAADPNRRHGHPPRDAGPNDDDDDD

Radius of gyration: 24.82 Å; chains: 1; bounding box: 62×78×47 Å